Protein 4MHE (pdb70)

CATH classification: 2.40.50.40

Solvent-accessible surface area: 15085 Å² total; per-residue (Å²): 112,54,29,36,2,0,14,108,58,50,8,1,67,123,48,37,96,202,106,26,71,75,156,96,6,56,59,29,46,46,15,19,72,66,18,120,83,75,2,0,13,0,37,20,155,196,54,164,118,44,29,0,21,7,99,108,181,39,0,26,116,12,1,15,53,58,65,52,138,108,52,25,42,4,0,12,105,68,51,8,2,80,117,52,43,97,206,101,28,74,78,163,82,6,70,61,32,49,49,16,21,72,66,18,100,90,77,2,0,13,0,27,25,128,205,49,188,119,40,31,0,26,7,108,112,177,34,0,27,116,11,1,13,44,68,55,46,143,96,134,33,3,1,8,28,55,15,30,5,66,0,36,72,153,22,10,65,69,35,56,113,22,23,138,132,18,94,55,76,5,2,5,0,63,4,143,153,36,87,54,13,0,0,25,26,97,102,157,32,0,78,122,16,31,57,55,50,131,186,168,45,12,0,10,28,50,12,31,2,68,0,30,66,146,14,18,71,70,38,60,115,23,37,136,166,14,128,54,72,6,0,9,0,62,4,141,167,36,84,54,10,0,0,24,29,111,110,152,37,0,64,125,30,22,68,48,51,113,197

GO terms:
  GO:0031640 killing of cells of another organism (P, IDA)
  GO:0061844 antimicrobial humoral immune response mediated by antimicrobial peptide (P, IDA)
  GO:0008009 chemokine activity (F, TAS)
  GO:0006935 chemotaxis (P, TAS)
  GO:0006955 immune response (P, TAS)
  GO:0007154 cell communication (P, TAS)
  GO:0007165 signal transduction (P, TAS)
  GO:0007267 cell-cell signaling (P, TAS)
  GO:0005515 protein binding (F, IPI)

B-factor: mean 29.99, std 15.57, range [4.78, 93.49]

Radius of gyration: 19.9 Å; Cα contacts (8 Å, |Δi|>4): 494; chains: 4; bounding box: 41×50×42 Å

Foldseek 3Di:
DVDDPDCVVQHCPDADPDDDDLQFFQDKAFGDPPYPAGWIWTAGPVRDTGIHHCPDPVNVVSHVVNVVD/DPDDPDCVVQHPPDADPDDDDLQFFQDKAFGDPVDPAGWIWTAGPVGDTGIHDPPDPSNVVSHCVNVVD/DVFEDDDADPDLDDLVQFQAKAFGDPPHPAGWIWTAGPVGDTGTHHCVDPSNVVNVPVSVD/DDDDDDADPDLPDLVQFQDKAWDDPPHPATWMWTAGPVGDTGTHHCVDPSVVVSVVVSVD

Nearest PDB structures (foldseek):
  4mhe-assembly2_B  TM=1.007E+00  e=8.701E-13  Homo sapiens
  4zlt-assembly2_L  TM=9.507E-01  e=4.714E-08  Mus musculus
  2x6l-assembly1_A  TM=9.204E-01  e=7.464E-08  Homo sapiens
  2vxw-assembly1_D  TM=9.292E-01  e=8.474E-07  Homo sapiens
  8fj0-assembly1_F  TM=9.435E-01  e=5.328E-06  Homo sapiens

Sequence (259 aa):
SAQVGTNKELCCLVYTSWQIPQKFIVDYSETSPQCPKPGVILLTKRGRQICADPNKKWVQKYISDLKLNSAQVGTNKELCCLVYTSWQIPQKFIVDYSETSPQCPKPGVILLTKRGRQICADPNKKWVQKYISDLKLNKELCCLVYTSWQIPQKFIVDYSETSPQCPKPGVILLTKRGRQICADPNKKWVQKYISDLKLELCCLVYTSWQIPQKFIVDYSETSPQCPKPGVILLTKRGRQICADPNKKWVQKYISDLKL

Secondary structure (DSSP, 8-state):
--EESBHHHHS-SS--SSPPPGGGEEEEEEPPTT-SS--EEEEETTS-EEEE-TTSHHHHHHHHHHH--/--EESBHHHHS-SS--SSPPPGGGEEEEEEPPTT-SS--EEEEETTS-EEEE-TTSHHHHHHHHHHHH-/--S-BSS---S---GGGEEEEEE--TT-SS--EEEEETT--EEEE-TTSHHHHHHHHHTT-/---BSS---S---GGGEEEEEEPPTTSSS--EEEEETT--EEEE-TTSHHHHHHHHHH--

Structure (mmCIF, N/CA/C/O backbone):
data_4MHE
#
_entry.id   4MHE
#
_cell.length_a   52.075
_cell.length_b   55.168
_cell.length_c   60.377
_cell.angle_alpha   90.00
_cell.angle_beta   109.25
_cell.angle_gamma   90.00
#
_symmetry.space_group_name_H-M   'P 1 21 1'
#
loop_
_entity.id
_entity.type
_entity.pdbx_description
1 polymer 'C-C motif chemokine 18'
2 non-polymer 'ACETATE ION'
3 water water
#
loop_
_atom_site.group_PDB
_atom_site.id
_atom_site.type_symbol
_atom_site.label_atom_id
_atom_site.label_alt_id
_atom_site.label_comp_id
_atom_site.label_asym_id
_atom_site.label_entity_id
_atom_site.label_seq_id
_atom_site.pdbx_PDB_ins_code
_atom_site.Cartn_x
_atom_site.Cartn_y
_atom_site.Cartn_z
_atom_site.occupancy
_atom_site.B_iso_or_equiv
_atom_site.auth_seq_id
_atom_site.auth_comp_id
_atom_site.auth_asym_id
_atom_site.auth_atom_id
_atom_site.pdbx_PDB_model_num
ATOM 1 N N . SER A 1 1 ? 54.101 14.975 2.699 1.00 53.67 1 SER A N 1
ATOM 2 C CA . SER A 1 1 ? 53.228 15.385 3.784 1.00 35.84 1 SER A CA 1
ATOM 3 C C . SER A 1 1 ? 52.739 16.820 3.579 1.00 33.08 1 SER A C 1
ATOM 4 O O . SER A 1 1 ? 53.148 17.744 4.292 1.00 29.77 1 SER A O 1
ATOM 7 N N . ALA A 1 2 ? 51.859 17.004 2.600 1.00 21.78 2 ALA A N 1
ATOM 8 C CA . ALA A 1 2 ? 51.224 18.293 2.392 1.00 26.26 2 ALA A CA 1
ATOM 9 C C . ALA A 1 2 ? 50.471 18.688 3.659 1.00 26.45 2 ALA A C 1
ATOM 10 O O . ALA A 1 2 ? 50.290 19.871 3.957 1.00 28.48 2 ALA A O 1
ATOM 12 N N . GLN A 1 3 ? 50.050 17.678 4.411 1.00 19.81 3 GLN A N 1
ATOM 13 C CA . GLN A 1 3 ? 49.159 17.885 5.540 1.00 21.11 3 GLN A CA 1
ATOM 14 C C . GLN A 1 3 ? 49.844 17.874 6.897 1.00 22.25 3 GLN A C 1
ATOM 15 O O . GLN A 1 3 ? 50.722 17.042 7.172 1.00 19.82 3 GLN A O 1
ATOM 21 N N . VAL A 1 4 ? 49.383 18.780 7.754 1.00 19.26 4 VAL A N 1
ATOM 22 C CA . VAL A 1 4 ? 49.915 18.961 9.092 1.00 16.28 4 VAL A CA 1
ATOM 23 C C . VAL A 1 4 ? 48.801 18.880 10.132 1.00 21.58 4 VAL A C 1
ATOM 24 O O . VAL A 1 4 ? 47.909 19.738 10.142 1.00 15.77 4 VAL A O 1
ATOM 28 N N . GLY A 1 5 ? 48.857 17.870 11.007 1.00 14.61 5 GLY A N 1
ATOM 29 C CA . GLY A 1 5 ? 47.937 17.769 12.132 1.00 11.38 5 GLY A CA 1
ATOM 30 C C . GLY A 1 5 ? 46.666 16.976 11.876 1.00 14.01 5 GLY A C 1
ATOM 31 O O . GLY A 1 5 ? 45.818 16.850 12.760 1.00 14.77 5 GLY A O 1
ATOM 32 N N . THR A 1 6 ? 46.539 16.416 10.675 1.00 17.10 6 THR A N 1
ATOM 33 C CA . THR A 1 6 ? 45.335 15.677 10.294 1.00 12.04 6 THR A CA 1
ATOM 34 C C . THR A 1 6 ? 45.457 14.198 10.623 1.00 17.31 6 THR A C 1
ATOM 35 O O . THR A 1 6 ? 46.558 13.688 10.858 1.00 15.42 6 THR A O 1
ATOM 39 N N . ASN A 1 7 ? 44.328 13.500 10.606 1.00 13.67 7 ASN A N 1
ATOM 40 C CA . ASN A 1 7 ? 44.363 12.058 10.796 1.00 16.26 7 ASN A CA 1
ATOM 41 C C . ASN A 1 7 ? 45.181 11.373 9.706 1.00 21.93 7 ASN A C 1
ATOM 42 O O . ASN A 1 7 ? 45.942 10.431 9.977 1.00 24.88 7 ASN A O 1
ATOM 47 N N . LYS A 1 8 ? 45.034 11.844 8.474 1.00 23.82 8 LYS A N 1
ATOM 48 C CA . LYS A 1 8 ? 45.686 11.173 7.349 1.00 30.18 8 LYS A CA 1
ATOM 49 C C . LYS A 1 8 ? 47.208 11.232 7.466 1.00 30.06 8 LYS A C 1
ATOM 50 O O . LYS A 1 8 ? 47.910 10.391 6.914 1.00 34.05 8 LYS A O 1
ATOM 56 N N . GLU A 1 9 ? 47.713 12.214 8.206 1.00 23.63 9 GLU A N 1
ATOM 57 C CA . GLU A 1 9 ? 49.151 12.321 8.440 1.00 30.79 9 GLU A CA 1
ATOM 58 C C . GLU A 1 9 ? 49.621 11.651 9.750 1.00 29.03 9 GLU A C 1
ATOM 59 O O . GLU A 1 9 ? 50.772 11.246 9.864 1.00 24.45 9 GLU A O 1
ATOM 65 N N . LEU A 1 10 ? 48.737 11.530 10.734 1.00 22.07 10 LEU A N 1
ATOM 66 C CA . LEU A 1 10 ? 49.164 11.062 12.051 1.00 20.26 10 LEU A CA 1
ATOM 67 C C . LEU A 1 10 ? 48.630 9.674 12.411 1.00 25.07 10 LEU A C 1
ATOM 68 O O . LEU A 1 10 ? 48.955 9.130 13.472 1.00 22.40 10 LEU A O 1
ATOM 73 N N . CYS A 1 11 ? 47.820 9.104 11.523 1.00 22.24 11 CYS A N 1
ATOM 74 C CA . CYS A 1 11 ? 47.175 7.827 11.788 1.00 21.23 11 CYS A CA 1
ATOM 75 C C . CYS A 1 11 ? 47.439 6.851 10.661 1.00 27.73 11 CYS A C 1
ATOM 76 O O . CYS A 1 11 ? 47.722 7.247 9.528 1.00 30.41 11 CYS A O 1
ATOM 79 N N . CYS A 1 12 ? 47.352 5.568 10.983 1.00 29.04 12 CYS A N 1
ATOM 80 C CA . CYS A 1 12 ? 47.243 4.550 9.952 1.00 31.57 12 CYS A CA 1
ATOM 81 C C . CYS A 1 12 ? 45.757 4.309 9.695 1.00 39.43 12 CYS A C 1
ATOM 82 O O . CYS A 1 12 ? 45.039 3.747 10.540 1.00 37.83 12 CYS A O 1
ATOM 85 N N . LEU A 1 13 ? 45.288 4.773 8.545 1.00 39.59 13 LEU A N 1
ATOM 86 C CA . LEU A 1 13 ? 43.907 4.530 8.152 1.00 56.12 13 LEU A CA 1
ATOM 87 C C . LEU A 1 13 ? 43.809 3.210 7.370 1.00 55.03 13 LEU A C 1
ATOM 88 O O . LEU A 1 13 ? 42.793 2.511 7.439 1.00 50.76 13 LEU A O 1
ATOM 93 N N . VAL A 1 14 ? 44.881 2.874 6.648 1.00 52.45 14 VAL A N 1
ATOM 94 C CA . VAL A 1 14 ? 44.984 1.600 5.928 1.00 51.23 14 VAL A CA 1
ATOM 95 C C . VAL A 1 14 ? 46.378 0.970 6.041 1.00 47.67 14 VAL A C 1
ATOM 96 O O . VAL A 1 14 ? 47.355 1.505 5.508 1.00 55.00 14 VAL A O 1
ATOM 100 N N . TYR A 1 15 ? 46.467 -0.172 6.715 1.00 30.88 15 TYR A N 1
ATOM 101 C CA . TYR A 1 15 ? 47.736 -0.888 6.818 1.00 34.36 15 TYR A CA 1
ATOM 102 C C . TYR A 1 15 ? 48.272 -1.386 5.454 1.00 35.67 15 TYR A C 1
ATOM 103 O O . TYR A 1 15 ? 47.518 -1.517 4.494 1.00 36.11 15 TYR A O 1
ATOM 112 N N . THR A 1 16 ? 49.575 -1.667 5.374 1.00 33.73 16 THR A N 1
ATOM 113 C CA . THR A 1 16 ? 50.131 -2.397 4.236 1.00 23.37 16 THR A CA 1
ATOM 114 C C . THR A 1 16 ? 49.357 -3.710 4.088 1.00 28.14 16 THR A C 1
ATOM 115 O O . THR A 1 16 ? 48.997 -4.329 5.087 1.00 26.32 16 THR A O 1
ATOM 119 N N . SER A 1 17 ? 49.110 -4.148 2.859 1.00 25.47 17 SER A N 1
ATOM 120 C CA . SER A 1 17 ? 48.366 -5.388 2.651 1.00 29.43 17 SER A CA 1
ATOM 121 C C . SER A 1 17 ? 49.237 -6.629 2.795 1.00 29.34 17 SER A C 1
ATOM 122 O O . SER A 1 17 ? 48.729 -7.749 2.875 1.00 25.35 17 SER A O 1
ATOM 125 N N . TRP A 1 18 ? 50.550 -6.437 2.830 1.00 23.26 18 TRP A N 1
ATOM 126 C CA . TRP A 1 18 ? 51.460 -7.580 2.858 1.00 16.89 18 TRP A CA 1
ATOM 127 C C . TRP A 1 18 ? 52.597 -7.371 3.817 1.00 21.89 18 TRP A C 1
ATOM 128 O O . TRP A 1 18 ? 52.949 -6.237 4.145 1.00 32.68 18 TRP A O 1
ATOM 139 N N . GLN A 1 19 ? 53.196 -8.470 4.246 1.00 24.26 19 GLN A N 1
ATOM 140 C CA . GLN A 1 19 ? 54.420 -8.381 5.018 1.00 19.76 19 GLN A CA 1
ATOM 141 C C . GLN A 1 19 ? 55.537 -7.788 4.154 1.00 23.86 19 GLN A C 1
ATOM 142 O O . GLN A 1 19 ? 55.776 -8.224 3.024 1.00 22.86 19 GLN A O 1
ATOM 148 N N . ILE A 1 20 ? 56.212 -6.789 4.700 1.00 26.83 20 ILE A N 1
ATOM 149 C CA . ILE A 1 20 ? 57.356 -6.152 4.060 1.00 25.18 20 ILE A CA 1
ATOM 150 C C . ILE A 1 20 ? 58.649 -6.959 4.294 1.00 24.37 20 ILE A C 1
ATOM 151 O O . ILE A 1 20 ? 58.865 -7.511 5.382 1.00 26.11 20 ILE A O 1
ATOM 156 N N . PRO A 1 21 ? 59.517 -7.046 3.275 1.00 26.96 21 PRO A N 1
ATOM 157 C CA . PRO A 1 21 ? 60.804 -7.712 3.534 1.00 36.22 21 PRO A CA 1
ATOM 158 C C . PRO A 1 21 ? 61.594 -6.939 4.592 1.00 32.63 21 PRO A C 1
ATOM 159 O O . PRO A 1 21 ? 61.639 -5.700 4.544 1.00 24.56 21 PRO A O 1
ATOM 163 N N . GLN A 1 22 ? 62.215 -7.657 5.523 1.00 23.87 22 GLN A N 1
ATOM 164 C CA . GLN A 1 22 ? 62.770 -7.041 6.720 1.00 20.96 22 GLN A CA 1
ATOM 165 C C . GLN A 1 22 ? 63.893 -6.039 6.461 1.00 24.44 22 GLN A C 1
ATOM 166 O O . GLN A 1 22 ? 64.083 -5.115 7.255 1.00 17.33 22 GLN A O 1
ATOM 172 N N . LYS A 1 23 ? 64.634 -6.212 5.364 1.00 18.43 23 LYS A N 1
ATOM 173 C CA . LYS A 1 23 ? 65.786 -5.345 5.082 1.00 22.49 23 LYS A CA 1
ATOM 174 C C . LYS A 1 23 ? 65.386 -3.886 4.852 1.00 28.37 23 LYS A C 1
ATOM 175 O O . LYS A 1 23 ? 66.210 -2.975 4.971 1.00 31.57 23 LYS A O 1
ATOM 181 N N . PHE A 1 24 ? 64.114 -3.667 4.536 1.00 22.63 24 PHE A N 1
ATOM 182 C CA . PHE A 1 24 ? 63.636 -2.337 4.176 1.00 22.39 24 PHE A CA 1
ATOM 183 C C . PHE A 1 24 ? 63.382 -1.421 5.368 1.00 27.78 24 PHE A C 1
ATOM 184 O O . PHE A 1 24 ? 63.428 -0.199 5.223 1.00 30.59 24 PHE A O 1
ATOM 192 N N . ILE A 1 25 ? 63.110 -2.012 6.533 1.00 24.43 25 ILE A N 1
ATOM 193 C CA . ILE A 1 25 ? 62.703 -1.248 7.711 1.00 18.39 25 ILE A CA 1
ATOM 194 C C . ILE A 1 25 ? 63.839 -1.044 8.695 1.00 28.48 25 ILE A C 1
ATOM 195 O O . ILE A 1 25 ? 64.409 -2.024 9.201 1.00 19.95 25 ILE A O 1
ATOM 200 N N . VAL A 1 26 ? 64.138 0.226 8.991 1.00 22.00 26 VAL A N 1
ATOM 201 C CA . VAL A 1 26 ? 65.240 0.576 9.884 1.00 19.01 26 VAL A CA 1
ATOM 202 C C . VAL A 1 26 ? 64.777 1.311 11.138 1.00 26.55 26 VAL A C 1
ATOM 203 O O . VAL A 1 26 ? 65.576 1.590 12.030 1.00 31.43 26 VAL A O 1
ATOM 207 N N . ASP A 1 27 ? 63.488 1.628 11.207 1.00 23.09 27 ASP A N 1
ATOM 208 C CA . ASP A 1 27 ? 62.955 2.312 12.379 1.00 23.52 27 ASP A CA 1
ATOM 209 C C . ASP A 1 27 ? 61.433 2.356 12.328 1.00 19.43 27 ASP A C 1
ATOM 210 O O . ASP A 1 27 ? 60.819 1.931 11.345 1.00 21.57 27 ASP A O 1
ATOM 215 N N . TYR A 1 28 ? 60.822 2.894 13.375 1.00 22.47 28 TYR A N 1
ATOM 216 C CA . TYR A 1 28 ? 59.372 3.008 13.413 1.00 20.16 28 TYR A CA 1
ATOM 217 C C . TYR A 1 28 ? 58.989 4.141 14.341 1.00 17.57 28 TYR A C 1
ATOM 218 O O . TYR A 1 28 ? 59.819 4.636 15.105 1.00 13.47 28 TYR A O 1
ATOM 227 N N . SER A 1 29 ? 57.727 4.545 14.274 1.00 15.75 29 SER A N 1
ATOM 228 C CA . SER A 1 29 ? 57.204 5.550 15.188 1.00 27.18 29 SER A CA 1
ATOM 229 C C . SER A 1 29 ? 55.724 5.313 15.443 1.00 14.57 29 SER A C 1
ATOM 230 O O . SER A 1 29 ? 55.040 4.623 14.669 1.00 12.78 29 SER A O 1
ATOM 233 N N . GLU A 1 30 ? 55.239 5.876 16.539 1.00 14.04 30 GLU A N 1
ATOM 234 C CA . GLU A 1 30 ? 53.890 5.609 16.997 1.00 15.98 30 GLU A CA 1
ATOM 235 C C . GLU A 1 30 ? 52.931 6.509 16.249 1.00 17.61 30 GLU A C 1
ATOM 236 O O . GLU A 1 30 ? 53.342 7.541 15.711 1.00 18.54 30 GLU A O 1
ATOM 242 N N . THR A 1 31 ? 51.659 6.115 16.191 1.00 11.75 31 THR A N 1
ATOM 243 C CA . THR A 1 31 ? 50.643 7.006 15.629 1.00 13.89 31 THR A CA 1
ATOM 244 C C . THR A 1 31 ? 49.960 7.726 16.793 1.00 16.84 31 THR A C 1
ATOM 245 O O . THR A 1 31 ? 50.122 7.329 17.943 1.00 18.11 31 THR A O 1
ATOM 249 N N . SER A 1 32 ? 49.165 8.754 16.506 1.00 15.24 32 SER A N 1
ATOM 250 C CA . SER A 1 32 ? 48.468 9.465 17.579 1.00 12.33 32 SER A CA 1
ATOM 251 C C . SER A 1 32 ? 47.546 8.553 18.397 1.00 18.86 32 SER A C 1
ATOM 252 O O . SER A 1 32 ? 46.920 7.631 17.858 1.00 15.68 32 SER A O 1
ATOM 255 N N . PRO A 1 33 ? 47.456 8.819 19.708 1.00 13.11 33 PRO A N 1
ATOM 256 C CA . PRO A 1 33 ? 46.500 8.117 20.573 1.00 22.35 33 PRO A CA 1
ATOM 257 C C . PRO A 1 33 ? 45.058 8.465 20.214 1.00 21.52 33 PRO A C 1
ATOM 258 O O . PRO A 1 33 ? 44.137 7.757 20.624 1.00 23.32 33 PRO A O 1
ATOM 262 N N . GLN A 1 34 ? 44.856 9.522 19.437 1.00 15.63 34 GLN A N 1
ATOM 263 C CA . GLN A 1 34 ? 43.509 9.844 18.975 1.00 16.41 34 GLN A CA 1
ATOM 264 C C . GLN A 1 34 ? 43.063 9.007 17.773 1.00 24.13 34 GLN A C 1
ATOM 265 O O . GLN A 1 34 ? 41.926 9.120 17.327 1.00 26.35 34 GLN A O 1
ATOM 271 N N . CYS A 1 35 ? 43.948 8.184 17.224 1.00 18.51 35 CYS A N 1
ATOM 272 C CA . CYS A 1 35 ? 43.559 7.420 16.035 1.00 23.85 35 CYS A CA 1
ATOM 273 C C . CYS A 1 35 ? 42.547 6.334 16.389 1.00 25.33 35 CYS A C 1
ATOM 274 O O . CYS A 1 35 ? 42.693 5.636 17.393 1.00 25.72 35 CYS A O 1
ATOM 277 N N . PRO A 1 36 ? 41.501 6.201 15.567 1.00 28.96 36 PRO A N 1
ATOM 278 C CA . PRO A 1 36 ? 40.469 5.184 15.808 1.00 36.11 36 PRO A CA 1
ATOM 279 C C . PRO A 1 36 ? 41.008 3.746 15.848 1.00 35.25 36 PRO A C 1
ATOM 280 O O . PRO A 1 36 ? 40.465 2.943 16.612 1.00 42.93 36 PRO A O 1
ATOM 284 N N . LYS A 1 37 ? 42.025 3.422 15.047 1.00 24.63 37 LYS A N 1
ATOM 285 C CA . LYS A 1 37 ? 42.623 2.075 15.092 1.00 25.46 37 LYS A CA 1
ATOM 286 C C . LYS A 1 37 ? 44.127 2.101 15.337 1.00 25.95 37 LYS A C 1
ATOM 287 O O . LYS A 1 37 ? 44.802 3.082 15.017 1.00 26.71 37 LYS A O 1
ATOM 293 N N . PRO A 1 38 ? 44.657 1.000 15.884 1.00 27.65 38 PRO A N 1
ATOM 294 C CA . PRO A 1 38 ? 46.079 0.896 16.224 1.00 29.40 38 PRO A CA 1
ATOM 295 C C . PRO A 1 38 ? 46.896 1.034 14.958 1.00 26.82 38 PRO A C 1
ATOM 296 O O . PRO A 1 38 ? 46.412 0.689 13.879 1.00 28.06 38 PRO A O 1
ATOM 300 N N . GLY A 1 39 ? 48.119 1.535 15.086 1.00 23.54 39 GLY A N 1
ATOM 301 C CA . GLY A 1 39 ? 49.017 1.609 13.954 1.00 17.67 39 GLY A CA 1
ATOM 302 C C . GLY A 1 39 ? 50.400 2.021 14.398 1.00 12.88 39 GLY A C 1
ATOM 303 O O . GLY A 1 39 ? 50.568 2.762 15.365 1.00 21.82 39 GLY A O 1
ATOM 304 N N . VAL A 1 40 ? 51.403 1.524 13.697 1.00 16.19 40 VAL A N 1
ATOM 305 C CA . VAL A 1 40 ? 52.758 2.016 13.876 1.00 13.70 40 VAL A CA 1
ATOM 306 C C . VAL A 1 40 ? 53.186 2.412 12.488 1.00 16.93 40 VAL A C 1
ATOM 307 O O . VAL A 1 40 ? 52.701 1.834 11.508 1.00 15.16 40 VAL A O 1
ATOM 311 N N . ILE A 1 41 ? 54.046 3.420 12.394 1.00 17.10 41 ILE A N 1
ATOM 312 C CA . ILE A 1 41 ? 54.578 3.837 11.105 1.00 19.49 41 ILE A CA 1
ATOM 313 C C . ILE A 1 41 ? 55.996 3.291 10.955 1.00 25.86 41 ILE A C 1
ATOM 314 O O . ILE A 1 41 ? 56.907 3.691 11.687 1.00 24.95 41 ILE A O 1
ATOM 319 N N . LEU A 1 42 ? 56.177 2.361 10.022 1.00 18.66 42 LEU A N 1
ATOM 320 C CA . LEU A 1 42 ? 57.486 1.762 9.794 1.00 16.63 42 LEU A CA 1
ATOM 321 C C . LEU A 1 42 ? 58.268 2.689 8.871 1.00 19.62 42 LEU A C 1
ATOM 322 O O . LEU A 1 42 ? 57.696 3.282 7.951 1.00 19.40 42 LEU A O 1
ATOM 327 N N . LEU A 1 43 ? 59.568 2.821 9.112 1.00 15.67 43 LEU A N 1
ATOM 328 C CA . LEU A 1 43 ? 60.373 3.757 8.340 1.00 20.04 43 LEU A CA 1
ATOM 329 C C . LEU A 1 43 ? 61.434 3.026 7.531 1.00 22.98 43 LEU A C 1
ATOM 330 O O . LEU A 1 43 ? 62.148 2.166 8.050 1.00 20.77 43 LEU A O 1
ATOM 335 N N . THR A 1 44 ? 61.508 3.355 6.244 1.00 23.72 44 THR A N 1
ATOM 336 C CA . THR A 1 44 ? 62.517 2.778 5.364 1.00 28.01 44 THR A CA 1
ATOM 337 C C . THR A 1 44 ? 63.789 3.593 5.525 1.00 35.56 44 THR A C 1
ATOM 338 O O . THR A 1 44 ? 63.806 4.578 6.266 1.00 38.35 44 THR A O 1
ATOM 342 N N . LYS A 1 45 ? 64.850 3.195 4.832 1.00 54.67 45 LYS A N 1
ATOM 343 C CA . LYS A 1 45 ? 66.097 3.950 4.891 1.00 64.59 45 LYS A CA 1
ATOM 344 C C . LYS A 1 45 ? 65.921 5.308 4.205 1.00 65.40 45 LYS A C 1
ATOM 345 O O . LYS A 1 45 ? 66.496 6.313 4.635 1.00 59.51 45 LYS A O 1
ATOM 351 N N . ARG A 1 46 ? 65.114 5.332 3.150 1.00 64.53 46 ARG A N 1
ATOM 352 C CA . ARG A 1 46 ? 64.861 6.561 2.407 1.00 61.77 46 ARG A CA 1
ATOM 353 C C . ARG A 1 46 ? 63.993 7.537 3.198 1.00 58.22 46 ARG A C 1
ATOM 354 O O . ARG A 1 46 ? 63.554 8.557 2.667 1.00 59.20 46 ARG A O 1
ATOM 362 N N . GLY A 1 47 ? 63.747 7.222 4.466 1.00 44.16 47 GLY A N 1
ATOM 363 C CA . GLY A 1 47 ? 62.936 8.081 5.313 1.00 38.08 47 GLY A CA 1
ATOM 364 C C . GLY A 1 47 ? 61.446 7.999 5.006 1.00 27.25 47 GLY A C 1
ATOM 365 O O . GLY A 1 47 ? 60.646 8.803 5.492 1.00 32.41 47 GLY A O 1
ATOM 366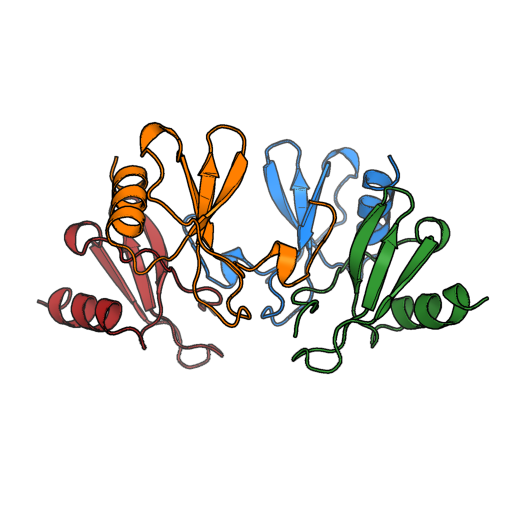 N N . ARG A 1 48 ? 61.058 7.007 4.214 1.00 17.53 48 ARG A N 1
ATOM 367 C CA . ARG A 1 48 ? 59.667 6.887 3.789 1.00 18.49 48 ARG A CA 1
ATOM 368 C C . ARG A 1 48 ? 58.863 5.981 4.713 1.00 13.57 48 ARG A C 1
ATOM 369 O O . ARG A 1 48 ? 59.419 5.120 5.382 1.00 17.55 48 ARG A O 1
ATOM 377 N N . GLN A 1 49 ? 57.548 6.173 4.718 1.00 19.22 49 GLN A N 1
ATOM 378 C CA . GLN A 1 49 ? 56.680 5.526 5.684 1.00 22.98 49 GLN A CA 1
ATOM 379 C C . GLN A 1 49 ? 55.848 4.426 5.064 1.00 24.61 49 GLN A C 1
ATOM 380 O O . GLN A 1 49 ? 55.435 4.523 3.910 1.00 29.22 49 GLN A O 1
ATOM 386 N N . ILE A 1 50 ? 55.602 3.388 5.858 1.00 16.99 50 ILE A N 1
ATOM 387 C CA . ILE A 1 50 ? 54.647 2.334 5.530 1.00 24.11 50 ILE A CA 1
ATOM 388 C C . ILE A 1 50 ? 53.855 2.054 6.799 1.00 21.68 50 ILE A C 1
ATOM 389 O O . ILE A 1 50 ? 54.440 1.731 7.837 1.00 23.88 50 ILE A O 1
ATOM 394 N N . CYS A 1 51 ? 52.534 2.158 6.719 1.00 12.04 51 CYS A N 1
ATOM 395 C CA . CYS A 1 51 ? 51.692 1.923 7.881 1.00 14.53 51 CYS A CA 1
ATOM 396 C C . CYS A 1 51 ? 51.499 0.429 8.103 1.00 19.14 51 CYS A C 1
ATOM 397 O O . CYS A 1 51 ? 51.309 -0.325 7.146 1.00 18.57 51 CYS A O 1
ATOM 400 N N . ALA A 1 52 ? 51.533 0.001 9.366 1.00 12.52 52 ALA A N 1
ATOM 401 C CA . ALA A 1 52 ? 51.396 -1.419 9.691 1.00 16.28 52 ALA A CA 1
ATOM 402 C C . ALA A 1 52 ? 50.608 -1.643 10.979 1.00 21.86 52 ALA A C 1
ATOM 403 O O . ALA A 1 52 ? 50.476 -0.747 11.829 1.00 16.83 52 ALA A O 1
ATOM 405 N N . ASP A 1 53 ? 50.089 -2.850 11.126 1.00 23.62 53 ASP A N 1
ATOM 406 C CA . ASP A 1 53 ? 49.278 -3.192 12.272 1.00 19.28 53 ASP A CA 1
ATOM 407 C C . ASP A 1 53 ? 50.167 -3.839 13.326 1.00 17.37 53 ASP A C 1
ATOM 408 O O . ASP A 1 53 ? 50.706 -4.925 13.093 1.00 14.32 53 ASP A O 1
ATOM 413 N N . PRO A 1 54 ? 50.293 -3.183 14.498 1.00 16.81 54 PRO A N 1
ATOM 414 C CA . PRO A 1 54 ? 51.144 -3.561 15.633 1.00 17.52 54 PRO A CA 1
ATOM 415 C C . PRO A 1 54 ? 50.791 -4.940 16.167 1.00 20.92 54 PRO A C 1
ATOM 416 O O . PRO A 1 54 ? 51.598 -5.575 16.853 1.00 20.38 54 PRO A O 1
ATOM 420 N N . ASN A 1 55 ? 49.575 -5.388 15.881 1.00 19.29 55 ASN A N 1
ATOM 421 C CA . ASN A 1 55 ? 49.135 -6.707 16.326 1.00 22.95 55 ASN A CA 1
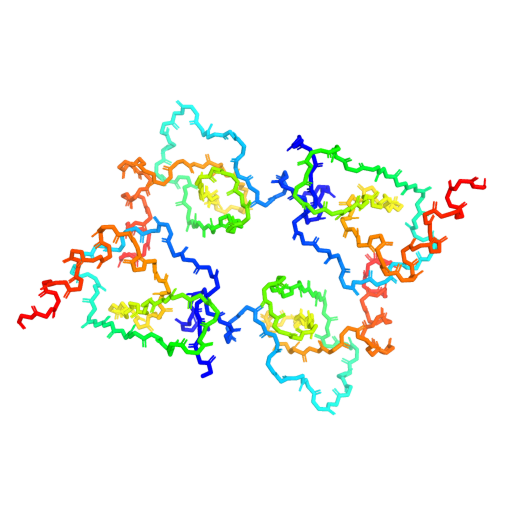ATOM 422 C C . ASN A 1 55 ? 49.722 -7.853 15.498 1.00 23.70 55 ASN A C 1
ATOM 423 O O . ASN A 1 55 ? 49.601 -9.014 15.875 1.00 24.28 55 ASN A O 1
ATOM 428 N N . LYS A 1 56 ? 50.351 -7.539 14.368 1.00 18.43 56 LYS A N 1
ATOM 429 C CA . LYS A 1 56 ? 50.968 -8.593 13.562 1.00 13.07 56 LYS A CA 1
ATOM 430 C C . LYS A 1 56 ? 52.291 -9.066 14.159 1.00 25.60 56 LYS A C 1
ATOM 431 O O . LYS A 1 56 ? 53.109 -8.252 14.618 1.00 16.87 56 LYS A O 1
ATOM 437 N N . LYS A 1 57 ? 52.497 -10.383 14.143 1.00 17.84 57 LYS A N 1
ATOM 438 C CA . LYS A 1 57 ? 53.707 -10.973 14.700 1.00 23.33 57 LYS A CA 1
ATOM 439 C C . LYS A 1 57 ? 54.958 -10.442 14.015 1.00 20.35 57 LYS A C 1
ATOM 440 O O . LYS A 1 57 ? 55.958 -10.152 14.683 1.00 16.25 57 LYS A O 1
ATOM 446 N N . TRP A 1 58 ? 54.913 -10.301 12.690 1.00 12.91 58 TRP A N 1
ATOM 447 C CA . TRP A 1 58 ? 56.114 -9.880 11.979 1.00 13.37 58 TRP A CA 1
ATOM 448 C C . TRP A 1 58 ? 56.478 -8.438 12.342 1.00 11.06 58 TRP A C 1
ATOM 449 O O . TRP A 1 58 ? 57.659 -8.073 12.410 1.00 19.35 58 TRP A O 1
ATOM 460 N N . VAL A 1 59 ? 55.459 -7.625 12.601 1.00 13.56 59 VAL A N 1
ATOM 461 C CA . VAL A 1 59 ? 55.693 -6.241 13.001 1.00 18.70 59 VAL A CA 1
ATOM 462 C C . VAL A 1 59 ? 56.433 -6.172 14.342 1.00 16.15 59 VAL A C 1
ATOM 463 O O . VAL A 1 59 ? 57.460 -5.489 14.475 1.00 13.59 59 VAL A O 1
ATOM 467 N N . GLN A 1 60 ? 55.937 -6.904 15.327 1.00 16.27 60 GLN A N 1
ATOM 468 C CA . GLN A 1 60 ? 56.602 -6.996 16.623 1.00 13.45 60 GLN A CA 1
ATOM 469 C C . GLN A 1 60 ? 58.013 -7.547 16.484 1.00 22.20 60 GLN A C 1
ATOM 470 O O . GLN A 1 60 ? 58.963 -7.061 17.113 1.00 16.58 60 GLN A O 1
ATOM 476 N N . LYS A 1 61 ? 58.144 -8.583 15.668 1.00 16.22 61 LYS A N 1
ATOM 477 C CA . LYS A 1 61 ? 59.447 -9.195 15.452 1.00 23.39 61 LYS A CA 1
ATOM 478 C C . LYS A 1 61 ? 60.418 -8.185 14.836 1.00 21.91 61 LYS A C 1
ATOM 479 O O . LYS A 1 61 ? 61.554 -8.050 15.293 1.00 18.43 61 LYS A O 1
ATOM 485 N N . TYR A 1 62 ? 59.973 -7.463 13.809 1.00 14.37 62 TYR A N 1
ATOM 486 C CA . TYR A 1 62 ? 60.861 -6.512 13.142 1.00 16.53 62 TYR A CA 1
ATOM 487 C C . TYR A 1 62 ? 61.326 -5.455 14.129 1.00 21.08 62 TYR A C 1
ATOM 488 O O . TYR A 1 62 ? 62.518 -5.131 14.210 1.00 21.78 62 TYR A O 1
ATOM 497 N N . ILE A 1 63 ? 60.382 -4.911 14.885 1.00 20.65 63 ILE A N 1
ATOM 498 C CA . ILE A 1 63 ? 60.746 -3.873 15.837 1.00 26.73 63 ILE A CA 1
ATOM 499 C C . ILE A 1 63 ? 61.712 -4.424 16.883 1.00 22.25 63 ILE A C 1
ATOM 500 O O . ILE A 1 63 ? 62.717 -3.788 17.196 1.00 15.67 63 ILE A O 1
ATOM 505 N N . SER A 1 64 ? 61.436 -5.618 17.399 1.00 18.28 64 SER A N 1
ATOM 506 C CA . SER A 1 64 ? 62.295 -6.182 18.425 1.00 17.09 64 SER A CA 1
ATOM 507 C C . SER A 1 64 ? 63.715 -6.356 17.901 1.00 25.22 64 SER A C 1
ATOM 508 O O . SER A 1 64 ? 64.676 -6.041 18.597 1.00 17.06 64 SER A O 1
ATOM 511 N N . ASP A 1 65 ? 63.858 -6.855 16.677 1.00 21.45 65 ASP A N 1
ATOM 512 C CA . ASP A 1 65 ? 65.190 -7.069 16.116 1.00 22.34 65 ASP A CA 1
ATOM 513 C C . ASP A 1 65 ? 65.993 -5.774 15.959 1.00 25.68 65 ASP A C 1
ATOM 514 O O . ASP A 1 65 ? 67.210 -5.781 16.106 1.00 33.61 65 ASP A O 1
ATOM 519 N N . LEU A 1 66 ? 65.317 -4.671 15.652 1.00 21.31 66 LEU A N 1
ATOM 520 C CA . LEU A 1 66 ? 65.988 -3.378 15.532 1.00 27.88 66 LEU A CA 1
ATOM 521 C C . LEU A 1 66 ? 66.467 -2.864 16.893 1.00 35.58 66 LEU A C 1
ATOM 522 O O . LEU A 1 66 ? 67.598 -2.395 17.031 1.00 40.50 66 LEU A O 1
ATOM 527 N N . LYS A 1 67 ? 65.599 -2.944 17.895 1.00 31.56 67 LYS A N 1
ATOM 528 C CA . LYS A 1 67 ? 65.905 -2.391 19.217 1.00 35.01 67 LYS A CA 1
ATOM 529 C C . LYS A 1 67 ? 66.976 -3.190 19.944 1.00 42.98 67 LYS A C 1
ATOM 530 O O . LYS A 1 67 ? 67.834 -2.625 20.624 1.00 46.79 67 LYS A O 1
ATOM 536 N N . LEU A 1 68 ? 66.922 -4.509 19.802 1.00 49.91 68 LEU A N 1
ATOM 537 C CA . LEU A 1 68 ? 67.915 -5.370 20.432 1.00 61.49 68 LEU A CA 1
ATOM 538 C C . LEU A 1 68 ? 69.198 -5.406 19.588 1.00 65.98 68 LEU A C 1
ATOM 539 O O . LEU A 1 68 ? 69.687 -6.473 19.215 1.00 66.02 68 LEU A O 1
ATOM 544 N N . ASN A 1 69 ? 69.715 -4.212 19.293 1.00 76.92 69 ASN A N 1
ATOM 545 C CA . ASN A 1 69 ? 71.010 -4.002 18.633 1.00 80.24 69 ASN A CA 1
ATOM 546 C C . ASN A 1 69 ? 71.018 -2.750 17.756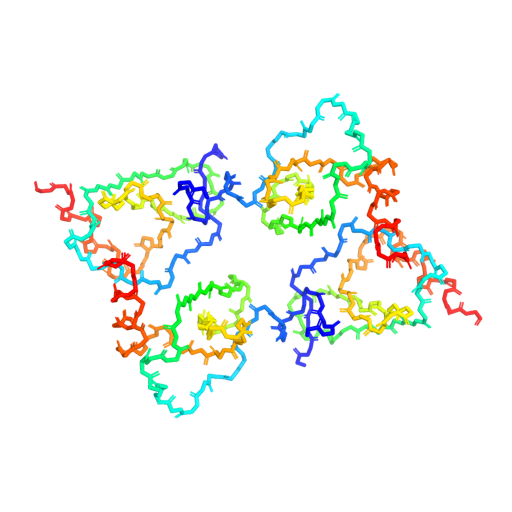 1.00 79.14 69 ASN A C 1
ATOM 547 O O . ASN A 1 69 ? 70.910 -1.627 18.254 1.00 78.64 69 ASN A O 1
ATOM 552 N N . SER B 1 1 ? 65.482 11.247 23.845 1.00 29.71 1 SER B N 1
ATOM 553 C CA . SER B 1 1 ? 65.809 11.309 25.267 1.00 37.38 1 SER B CA 1
ATOM 554 C C . SER B 1 1 ? 65.552 9.959 25.928 1.00 27.93 1 SER B C 1
ATOM 555 O O . SER B 1 1 ? 65.171 8.998 25.263 1.00 31.81 1 SER B O 1
ATOM 558 N N . ALA B 1 2 ? 65.761 9.888 27.234 1.00 29.41 2 ALA B N 1
ATOM 559 C CA . ALA B 1 2 ? 65.624 8.620 27.933 1.00 25.03 2 ALA B CA 1
ATOM 560 C C . ALA B 1 2 ? 64.156 8.199 27.957 1.00 21.64 2 ALA B C 1
ATOM 561 O O . ALA B 1 2 ? 63.836 7.024 27.766 1.00 20.42 2 ALA B O 1
ATOM 563 N N . GLN B 1 3 ? 63.260 9.161 28.171 1.00 18.09 3 GLN B N 1
ATOM 564 C CA . GLN B 1 3 ? 61.831 8.852 28.276 1.00 22.42 3 GLN B CA 1
ATOM 565 C C . GLN B 1 3 ? 61.083 8.824 26.939 1.00 23.84 3 GLN B C 1
ATOM 566 O O . GLN B 1 3 ? 61.303 9.672 26.058 1.00 21.35 3 GLN B O 1
ATOM 572 N N . VAL B 1 4 ? 60.198 7.836 26.797 1.00 18.74 4 VAL B N 1
ATOM 573 C CA . VAL B 1 4 ? 59.348 7.723 25.615 1.00 17.08 4 VAL B CA 1
ATOM 574 C C . VAL B 1 4 ? 57.871 7.738 26.020 1.00 19.59 4 VAL B C 1
ATOM 575 O O . VAL B 1 4 ? 57.421 6.880 26.798 1.00 14.80 4 VAL B O 1
ATOM 579 N N . GLY B 1 5 ? 57.139 8.745 25.540 1.00 18.23 5 GLY B N 1
ATOM 580 C CA . GLY B 1 5 ? 55.689 8.813 25.706 1.00 10.09 5 GLY B CA 1
ATOM 581 C C . GLY B 1 5 ? 55.176 9.539 26.947 1.00 18.61 5 GLY B C 1
ATOM 582 O O . GLY B 1 5 ? 53.962 9.614 27.159 1.00 19.89 5 GLY B O 1
ATOM 583 N N . THR B 1 6 ? 56.088 10.073 27.762 1.00 14.84 6 THR B N 1
ATOM 584 C CA . THR B 1 6 ? 55.729 10.782 28.996 1.00 15.67 6 THR B CA 1
ATOM 585 C C . THR B 1 6 ? 55.507 12.261 28.724 1.00 16.33 6 THR B C 1
ATOM 586 O O . THR B 1 6 ? 55.911 12.780 27.671 1.00 14.50 6 THR B O 1
ATOM 590 N N . ASN B 1 7 ? 54.905 12.951 29.686 1.00 14.99 7 ASN B N 1
ATOM 591 C CA . ASN B 1 7 ? 54.726 14.401 29.562 1.00 18.43 7 ASN B CA 1
ATOM 592 C C . ASN B 1 7 ? 56.069 15.123 29.452 1.00 25.67 7 ASN B C 1
ATOM 593 O O . ASN B 1 7 ? 56.189 16.160 28.774 1.00 17.21 7 ASN B O 1
ATOM 598 N N . LYS B 1 8 ? 57.086 14.562 30.098 1.00 27.94 8 LYS B N 1
ATOM 599 C CA . LYS B 1 8 ? 58.422 15.154 30.059 1.00 29.86 8 LYS B CA 1
ATOM 600 C C . LYS B 1 8 ? 59.018 15.109 28.664 1.00 31.55 8 LYS B C 1
ATOM 601 O O . LYS B 1 8 ? 59.708 16.041 28.257 1.00 40.87 8 LYS B O 1
ATOM 607 N N . GLU B 1 9 ? 58.760 14.033 27.925 1.00 26.96 9 GLU B N 1
ATOM 608 C CA . GLU B 1 9 ? 59.258 13.968 26.561 1.00 24.14 9 GLU B CA 1
ATOM 609 C C . GLU B 1 9 ? 58.473 14.903 25.656 1.00 22.58 9 GLU B C 1
ATOM 610 O O . GLU B 1 9 ? 59.047 15.557 24.794 1.00 17.20 9 GLU B O 1
ATOM 616 N N . LEU B 1 10 ? 57.158 14.960 25.856 1.00 19.49 10 LEU B N 1
ATOM 617 C CA . LEU B 1 10 ? 56.266 15.484 24.825 1.00 21.09 10 LEU B CA 1
ATOM 618 C C . LEU B 1 10 ? 55.677 16.863 25.109 1.00 17.81 10 LEU B C 1
ATOM 619 O O . LEU B 1 10 ? 54.973 17.416 24.265 1.00 17.55 10 LEU B O 1
ATOM 624 N N . CYS B 1 11 ? 55.949 17.398 26.295 1.00 14.44 11 CYS B N 1
ATOM 625 C CA . CYS B 1 11 ? 55.381 18.677 26.722 1.00 21.15 11 CYS B CA 1
ATOM 626 C C . CYS B 1 11 ? 56.458 19.669 27.115 1.00 25.04 11 CYS B C 1
ATOM 627 O O . CYS B 1 11 ? 57.597 19.295 27.391 1.00 20.27 11 CYS B O 1
ATOM 630 N N . CYS B 1 12 ? 56.086 20.940 27.136 1.00 22.87 12 CYS B N 1
ATOM 631 C CA . CYS B 1 12 ? 56.926 21.952 27.752 1.00 27.06 12 CYS B CA 1
ATOM 632 C C . CYS B 1 12 ? 56.389 22.236 29.144 1.00 33.39 12 CYS B C 1
ATOM 633 O O . CYS B 1 12 ? 55.294 22.791 29.307 1.00 32.84 12 CYS B O 1
ATOM 636 N N . LEU B 1 13 ? 57.152 21.835 30.151 1.00 30.56 13 LEU B N 1
ATOM 637 C CA . LEU B 1 13 ? 56.785 22.126 31.526 1.00 43.84 13 LEU B CA 1
ATOM 638 C C . LEU B 1 13 ? 57.342 23.507 31.874 1.00 51.78 13 LEU B C 1
ATOM 639 O O . LEU B 1 13 ? 56.749 24.242 32.667 1.00 55.92 13 LEU B O 1
ATOM 644 N N . VAL B 1 14 ? 58.462 23.862 31.236 1.00 51.39 14 VAL B N 1
ATOM 645 C CA . VAL B 1 14 ? 59.176 25.108 31.524 1.00 54.46 14 VAL B CA 1
ATOM 646 C C . VAL B 1 14 ? 59.746 25.812 30.278 1.00 51.74 14 VAL B C 1
ATOM 647 O O . VAL B 1 14 ? 60.636 25.282 29.611 1.00 55.78 14 VAL B O 1
ATOM 651 N N . TYR B 1 15 ? 59.260 27.018 29.993 1.00 37.37 15 TYR B N 1
ATOM 652 C CA . TYR B 1 15 ? 59.739 27.798 28.851 1.00 32.83 15 TYR B CA 1
ATOM 653 C C . TYR B 1 15 ? 61.174 28.325 29.038 1.00 37.91 15 TYR B C 1
ATOM 654 O O . TYR B 1 15 ? 61.705 28.335 30.147 1.00 32.36 15 TYR B O 1
ATOM 663 N N . THR B 1 16 ? 61.792 28.783 27.951 1.00 42.03 16 THR B N 1
ATOM 664 C CA . THR B 1 16 ? 63.089 29.452 28.037 1.00 33.50 16 THR B CA 1
ATOM 665 C C . THR B 1 16 ? 62.906 30.769 28.801 1.00 26.88 16 THR B C 1
ATOM 666 O O . THR B 1 16 ? 61.851 31.397 28.710 1.00 26.36 16 THR B O 1
ATOM 670 N N . SER B 1 17 ? 63.916 31.191 29.554 1.00 25.20 17 SER B N 1
ATOM 671 C CA . SER B 1 17 ? 63.801 32.442 30.315 1.00 27.38 17 SER B CA 1
ATOM 672 C C . SER B 1 17 ? 64.180 33.675 29.503 1.00 30.18 17 SER B C 1
ATOM 673 O O . SER B 1 17 ? 64.003 34.806 29.964 1.00 32.40 17 SER B O 1
ATOM 676 N N . TRP B 1 18 ? 64.704 33.469 28.297 1.00 16.75 18 TRP B N 1
ATOM 677 C CA . TRP B 1 18 ? 65.173 34.594 27.497 1.00 18.54 18 TRP B CA 1
ATOM 678 C C . TRP B 1 18 ? 64.974 34.335 26.023 1.00 19.29 18 TRP B C 1
ATOM 679 O O . TRP B 1 18 ? 64.972 33.187 25.591 1.00 16.65 18 TRP B O 1
ATOM 690 N N . GLN B 1 19 ? 64.868 35.397 25.236 1.00 18.27 19 GLN B N 1
ATOM 691 C CA . GLN B 1 19 ? 64.800 35.210 23.796 1.00 23.86 19 GLN B CA 1
ATOM 692 C C . GLN B 1 19 ? 66.097 34.550 23.324 1.00 28.22 19 GLN B C 1
ATOM 693 O O . GLN B 1 19 ? 67.185 34.859 23.819 1.00 23.68 19 GLN B O 1
ATOM 699 N N . ILE B 1 20 ? 65.970 33.602 22.402 1.00 21.26 20 ILE B N 1
ATOM 700 C CA . ILE B 1 20 ? 67.127 32.951 21.810 1.00 16.45 20 ILE B CA 1
ATOM 701 C C . ILE B 1 20 ? 67.506 33.735 20.569 1.00 16.30 20 ILE B C 1
ATOM 702 O O . ILE B 1 20 ? 66.627 34.152 19.808 1.00 21.15 20 ILE B O 1
ATOM 707 N N . PRO B 1 21 ? 68.813 33.942 20.348 1.00 18.79 21 PRO B N 1
ATOM 708 C CA . PRO B 1 21 ? 69.256 34.528 19.076 1.00 18.69 21 PRO B CA 1
ATOM 709 C C . PRO B 1 21 ? 68.695 33.718 17.906 1.00 23.03 21 PRO B C 1
ATOM 710 O O . PRO B 1 21 ? 68.791 32.486 17.899 1.00 22.82 21 PRO B O 1
ATOM 714 N N . GLN B 1 22 ? 68.128 34.407 16.924 1.00 25.55 22 GLN B N 1
ATOM 715 C CA . GLN B 1 22 ? 67.389 33.768 15.840 1.00 24.78 22 GLN B CA 1
ATOM 716 C C . GLN B 1 22 ? 68.245 32.786 15.021 1.00 22.01 22 GLN B C 1
ATOM 717 O O . GLN B 1 22 ? 67.759 31.751 14.555 1.00 17.61 22 GLN B O 1
ATOM 723 N N . LYS B 1 23 ? 69.524 33.096 14.863 1.00 13.24 23 LYS B N 1
ATOM 724 C CA . LYS B 1 23 ? 70.412 32.248 14.075 1.00 21.75 23 LYS B CA 1
ATOM 725 C C . LYS B 1 23 ? 70.404 30.791 14.536 1.00 18.80 23 LYS B C 1
ATOM 726 O O . LYS B 1 23 ? 70.648 29.882 13.742 1.00 26.76 23 LYS B O 1
ATOM 732 N N . PHE B 1 24 ? 70.113 30.567 15.811 1.00 14.91 24 PHE B N 1
ATOM 733 C CA . PHE B 1 24 ? 70.190 29.219 16.391 1.00 21.62 24 PHE B CA 1
ATOM 734 C C . PHE B 1 24 ? 69.042 28.290 15.999 1.00 24.19 24 PHE B C 1
ATOM 735 O O . PHE B 1 24 ? 69.204 27.072 16.001 1.00 24.95 24 PHE B O 1
ATOM 743 N N . ILE B 1 25 ? 67.882 28.867 15.690 1.00 19.28 25 ILE B N 1
ATOM 744 C CA . ILE B 1 25 ? 66.661 28.088 15.472 1.00 17.77 25 ILE B CA 1
ATOM 745 C C . ILE B 1 25 ? 66.394 27.816 13.992 1.00 24.94 25 ILE B C 1
ATOM 746 O O . ILE B 1 25 ? 66.285 28.753 13.183 1.00 21.00 25 ILE B O 1
ATOM 751 N N . VAL B 1 26 ? 66.271 26.540 13.631 1.00 21.24 26 VAL B N 1
ATOM 752 C CA . VAL B 1 26 ? 66.061 26.204 12.222 1.00 24.92 26 VAL B CA 1
ATOM 753 C C . VAL B 1 26 ? 64.736 25.492 11.964 1.00 19.93 26 VAL B C 1
ATOM 754 O O . VAL B 1 26 ? 64.346 25.295 10.818 1.00 27.90 26 VAL B O 1
ATOM 758 N N . ASP B 1 27 ? 64.027 25.128 13.023 1.00 23.12 27 ASP B N 1
ATOM 759 C CA . ASP B 1 27 ? 62.780 24.392 12.836 1.00 21.47 27 ASP B CA 1
ATOM 760 C C . ASP B 1 27 ? 61.994 24.437 14.138 1.00 21.47 27 ASP B C 1
ATOM 761 O O . ASP B 1 27 ? 62.494 24.981 15.134 1.00 14.03 27 ASP B O 1
ATOM 766 N N . TYR B 1 28 ? 60.776 23.882 14.131 1.00 9.77 28 TYR B N 1
ATOM 767 C CA . TYR B 1 28 ? 59.983 23.738 15.353 1.00 17.99 28 TYR B CA 1
ATOM 768 C C . TYR B 1 28 ? 59.058 22.518 15.258 1.00 21.76 28 TYR B C 1
ATOM 769 O O . TYR B 1 28 ? 58.822 21.994 14.168 1.00 22.32 28 TYR B O 1
ATOM 778 N N . SER B 1 29 ? 58.548 22.079 16.409 1.00 18.74 29 SER B N 1
ATOM 779 C CA . SER B 1 29 ? 57.624 20.942 16.506 1.00 19.04 29 SER B CA 1
ATOM 780 C C . SER B 1 29 ? 56.567 21.310 17.510 1.00 16.11 29 SER B C 1
ATOM 781 O O . SER B 1 29 ? 56.852 22.066 18.432 1.00 15.07 29 SER B O 1
ATOM 784 N N . GLU B 1 30 ? 55.362 20.767 17.355 1.00 16.10 30 GLU B N 1
ATOM 785 C CA . GLU B 1 30 ? 54.287 21.007 18.318 1.00 18.73 30 GLU B CA 1
ATOM 786 C C . GLU B 1 30 ? 54.419 20.100 19.535 1.00 18.53 30 GLU B C 1
ATOM 787 O O . GLU B 1 30 ? 55.004 19.028 19.453 1.00 19.21 30 GLU B O 1
ATOM 793 N N . THR B 1 31 ? 53.861 20.521 20.665 1.00 12.53 31 THR B N 1
ATOM 794 C CA . THR B 1 31 ? 53.771 19.624 21.810 1.00 18.14 31 THR B CA 1
ATOM 795 C C . THR B 1 31 ? 52.451 18.872 21.716 1.00 13.45 31 THR B C 1
ATOM 796 O O . THR B 1 31 ? 51.612 19.208 20.882 1.00 16.33 31 THR B O 1
ATOM 800 N N . SER B 1 32 ? 52.262 17.852 22.550 1.00 16.34 32 SER B N 1
ATOM 801 C CA . SER B 1 32 ? 51.016 17.080 22.518 1.00 19.82 32 SER B CA 1
ATOM 802 C C . SER B 1 32 ? 49.814 17.929 22.942 1.00 16.53 32 SER B C 1
ATOM 803 O O . SER B 1 32 ? 49.940 18.807 23.805 1.00 16.54 32 SER B O 1
ATOM 806 N N . PRO B 1 33 ? 48.633 17.653 22.359 1.00 19.31 33 PRO B N 1
ATOM 807 C CA . PRO B 1 33 ? 47.410 18.361 22.763 1.00 16.88 33 PRO B CA 1
ATOM 808 C C . PRO B 1 33 ? 46.969 17.942 24.166 1.00 25.95 33 PRO B C 1
ATOM 809 O O . PRO B 1 33 ? 46.007 18.511 24.692 1.00 27.82 33 PRO B O 1
ATOM 813 N N . GLN B 1 34 ? 47.633 16.940 24.747 1.00 14.81 34 GLN B N 1
ATOM 814 C CA . GLN B 1 34 ? 47.281 16.481 26.091 1.00 16.31 34 GLN B CA 1
ATOM 815 C C . GLN B 1 34 ? 47.987 17.323 27.137 1.00 22.58 34 GLN B C 1
ATOM 816 O O . GLN B 1 34 ? 47.667 17.256 28.328 1.00 24.00 34 GLN B O 1
ATOM 822 N N . CYS B 1 35 ? 48.975 18.099 26.698 1.00 17.95 35 CYS B N 1
ATOM 823 C CA . CYS B 1 35 ? 49.752 18.913 27.630 1.00 21.59 35 CYS B CA 1
ATOM 824 C C . CYS B 1 35 ? 48.886 20.016 28.247 1.00 26.29 35 CYS B C 1
ATOM 825 O O . CYS B 1 35 ? 48.120 20.687 27.549 1.00 25.65 35 CYS B O 1
ATOM 828 N N . PRO B 1 36 ? 49.000 20.186 29.570 1.00 27.33 36 PRO B N 1
ATOM 829 C CA . PRO B 1 36 ? 48.346 21.228 30.371 1.00 25.65 36 PRO B CA 1
ATOM 830 C C . PRO B 1 36 ? 48.671 22.655 29.894 1.00 32.52 36 PRO B C 1
ATOM 831 O O . PRO B 1 36 ? 47.761 23.483 29.875 1.00 31.78 36 PRO B O 1
ATOM 835 N N . LYS B 1 37 ? 49.930 22.932 29.531 1.00 27.42 37 LYS B N 1
ATOM 836 C CA . LYS B 1 37 ? 50.344 24.263 29.056 1.00 27.49 37 LYS B CA 1
ATOM 837 C C . LYS B 1 37 ? 50.634 24.305 27.549 1.00 24.46 37 LYS B C 1
ATOM 838 O O . LYS B 1 37 ? 51.153 23.343 26.980 1.00 25.16 37 LYS B O 1
ATOM 844 N N . PRO B 1 38 ? 50.356 25.445 26.908 1.00 21.42 38 PRO B N 1
ATOM 845 C CA . PRO B 1 38 ? 50.764 25.553 25.504 1.00 28.36 38 PRO B CA 1
ATOM 846 C C . PRO B 1 38 ? 52.290 25.492 25.430 1.00 27.02 38 PRO B C 1
ATOM 847 O O . PRO B 1 38 ? 52.980 25.742 26.427 1.00 22.86 38 PRO B O 1
ATOM 851 N N . GLY B 1 39 ? 52.817 25.161 24.263 1.00 19.94 39 GLY B N 1
ATOM 852 C CA . GLY B 1 39 ? 54.248 25.200 24.074 1.00 23.15 39 GLY B CA 1
ATOM 853 C C . GLY B 1 39 ? 54.623 24.699 22.705 1.00 21.20 39 GLY B C 1
ATOM 854 O O . GLY B 1 39 ? 53.871 23.952 22.066 1.00 25.33 39 GLY B O 1
ATOM 855 N N . VAL B 1 40 ? 55.793 25.119 22.247 1.00 13.45 40 VAL B N 1
ATOM 856 C CA . VAL B 1 40 ? 56.343 24.595 21.005 1.00 9.92 40 VAL B CA 1
ATOM 857 C C . VAL B 1 40 ? 57.785 24.248 21.308 1.00 16.96 40 VAL B C 1
ATOM 858 O O . VAL B 1 40 ? 58.391 24.843 22.198 1.00 14.44 40 VAL B O 1
ATOM 862 N N . ILE B 1 41 ? 58.320 23.265 20.595 1.00 20.65 41 ILE B N 1
ATOM 863 C CA . ILE B 1 41 ? 59.729 22.921 20.712 1.00 17.76 41 ILE B CA 1
ATOM 864 C C . ILE B 1 41 ? 60.429 23.630 19.573 1.00 23.53 41 ILE B C 1
ATOM 865 O O . ILE B 1 41 ? 60.091 23.405 18.403 1.00 27.05 41 ILE B O 1
ATOM 870 N N . LEU B 1 42 ? 61.388 24.491 19.896 1.00 14.53 42 LEU B N 1
ATOM 871 C CA . LEU B 1 42 ? 62.232 25.079 18.872 1.00 16.51 42 LEU B CA 1
ATOM 872 C C . LEU B 1 42 ? 63.430 24.154 18.701 1.00 16.51 42 LEU B C 1
ATOM 873 O O . LEU B 1 42 ? 63.942 23.599 19.677 1.00 15.36 42 LEU B O 1
ATOM 878 N N . LEU B 1 43 ? 63.862 23.976 17.456 1.00 6.38 43 LEU B N 1
ATOM 879 C CA . LEU B 1 43 ? 64.935 23.042 17.142 1.00 14.42 43 LEU B CA 1
ATOM 880 C C . LEU B 1 43 ? 66.162 23.763 16.583 1.00 17.79 43 LEU B C 1
ATOM 881 O O . LEU B 1 43 ? 66.051 24.662 15.734 1.00 21.09 43 LEU B O 1
ATOM 886 N N . THR B 1 44 ? 67.329 23.371 17.078 1.00 18.26 44 THR B N 1
ATOM 887 C CA . THR B 1 44 ? 68.585 23.909 16.582 1.00 24.88 44 THR B CA 1
ATOM 888 C C . THR B 1 44 ? 69.050 23.109 15.381 1.00 34.79 44 THR B C 1
ATOM 889 O O . THR B 1 44 ? 68.482 22.058 15.052 1.00 26.11 44 THR B O 1
ATOM 893 N N . LYS B 1 45 ? 70.100 23.613 14.742 1.00 48.15 45 LYS B N 1
ATOM 894 C CA . LYS B 1 45 ? 70.627 23.041 13.509 1.00 56.39 45 LYS B CA 1
ATOM 895 C C . LYS B 1 45 ? 70.823 21.531 13.610 1.00 51.10 45 LYS B C 1
ATOM 896 O O . LYS B 1 45 ? 70.574 20.795 12.653 1.00 52.70 45 LYS B O 1
ATOM 902 N N . ARG B 1 46 ? 71.262 21.076 14.779 1.00 42.73 46 ARG B N 1
ATOM 903 C CA . ARG B 1 46 ? 71.613 19.673 14.974 1.00 48.80 46 ARG B CA 1
ATOM 904 C C . ARG B 1 46 ? 70.563 18.899 15.762 1.00 42.98 46 ARG B C 1
ATOM 905 O O . ARG B 1 46 ? 70.850 17.837 16.315 1.00 41.63 46 ARG B O 1
ATOM 913 N N . GLY B 1 47 ? 69.351 19.440 15.821 1.00 34.13 47 GLY B N 1
ATOM 914 C CA . GLY B 1 47 ? 68.222 18.701 16.365 1.00 30.41 47 GLY B CA 1
ATOM 915 C C . GLY B 1 47 ? 67.988 18.797 17.863 1.00 28.59 47 GLY B C 1
ATOM 916 O O . GLY B 1 47 ? 67.152 18.073 18.412 1.00 28.74 47 GLY B O 1
ATOM 917 N N . ARG B 1 48 ? 68.703 19.687 18.541 1.00 22.94 48 ARG B N 1
ATOM 918 C CA . ARG B 1 48 ? 68.495 19.835 19.976 1.00 22.44 48 ARG B CA 1
ATOM 919 C C . ARG B 1 48 ? 67.322 20.776 20.272 1.00 27.59 48 ARG B C 1
ATOM 920 O O . ARG B 1 48 ? 67.028 21.680 19.483 1.00 24.73 48 ARG B O 1
ATOM 928 N N . GLN B 1 49 ? 66.649 20.550 21.402 1.00 16.40 49 GLN B N 1
ATOM 929 C CA . GLN B 1 49 ? 65.350 21.177 21.656 1.00 22.74 49 GLN B CA 1
ATOM 930 C C . GLN B 1 49 ? 65.357 22.310 22.675 1.00 18.54 49 GLN B C 1
ATOM 931 O O . GLN B 1 49 ? 66.044 22.249 23.680 1.00 22.08 49 GLN B O 1
ATOM 937 N N . ILE B 1 50 ? 64.574 23.343 22.394 1.00 18.43 50 ILE B N 1
ATOM 938 C CA . ILE B 1 50 ? 64.362 24.442 23.330 1.00 23.17 50 ILE B CA 1
ATOM 939 C C . ILE B 1 50 ? 62.864 24.686 23.466 1.00 19.28 50 ILE B C 1
ATOM 940 O O . ILE B 1 50 ? 62.182 24.990 22.481 1.00 20.23 50 ILE B O 1
ATOM 945 N N . CYS B 1 51 ? 62.339 24.562 24.677 1.00 12.43 51 CYS B N 1
ATOM 946 C CA . CYS B 1 51 ? 60.901 24.744 24.875 1.00 17.03 51 CYS B CA 1
ATOM 947 C C . CYS B 1 51 ? 60.544 26.233 24.935 1.00 23.82 51 CYS B C 1
ATOM 948 O O . CYS B 1 51 ? 61.249 27.037 25.569 1.00 15.82 51 CYS B O 1
ATOM 951 N N . ALA B 1 52 ? 59.455 26.615 24.274 1.00 18.03 52 ALA B N 1
ATOM 952 C CA . ALA B 1 52 ? 59.116 28.032 24.219 1.00 17.62 52 ALA B CA 1
ATOM 953 C C . ALA B 1 52 ? 57.615 28.303 24.268 1.00 21.05 52 ALA B C 1
ATOM 954 O O . ALA B 1 52 ? 56.803 27.433 23.932 1.00 17.37 52 ALA B O 1
ATOM 956 N N . ASP B 1 53 ? 57.268 29.523 24.678 1.00 15.84 53 ASP B N 1
ATOM 957 C CA . ASP B 1 53 ? 55.888 29.971 24.747 1.00 15.20 53 ASP B CA 1
ATOM 958 C C . ASP B 1 53 ? 55.437 30.527 23.391 1.00 21.73 53 ASP B C 1
ATOM 959 O O . ASP B 1 53 ? 55.934 31.570 22.950 1.00 19.29 53 ASP B O 1
ATOM 964 N N . PRO B 1 54 ? 54.484 29.842 22.730 1.00 16.69 54 PRO B N 1
ATOM 965 C CA . PRO B 1 54 ? 53.971 30.295 21.427 1.00 23.23 54 PRO B CA 1
ATOM 966 C C . PRO B 1 54 ? 53.250 31.657 21.464 1.00 25.03 54 PRO B C 1
ATOM 967 O O . PRO B 1 54 ? 53.040 32.287 20.410 1.00 16.41 54 PRO B O 1
ATOM 971 N N . ASN B 1 55 ? 52.883 32.115 22.653 1.00 24.09 55 ASN B N 1
ATOM 972 C CA . ASN B 1 55 ? 52.270 33.434 22.780 1.00 30.91 55 ASN B CA 1
ATOM 973 C C . ASN B 1 55 ? 53.267 34.587 22.698 1.00 28.79 55 ASN B C 1
ATOM 974 O O . ASN B 1 55 ? 52.865 35.743 22.683 1.00 32.43 55 ASN B O 1
ATOM 979 N N . LYS B 1 56 ? 54.564 34.285 22.654 1.00 19.89 56 LYS B N 1
ATOM 980 C CA . LYS B 1 56 ? 55.575 35.342 22.542 1.00 19.70 56 LYS B CA 1
ATOM 981 C C . LYS B 1 56 ? 55.735 35.844 21.095 1.00 27.04 56 LYS B C 1
ATOM 982 O O . LYS B 1 56 ? 55.755 35.043 20.152 1.00 23.74 56 LYS B O 1
ATOM 988 N N . LYS B 1 57 ? 55.850 37.161 20.911 1.00 15.28 57 LYS B N 1
ATOM 989 C CA . LYS B 1 57 ? 55.996 37.716 19.568 1.00 20.89 57 LYS B CA 1
ATOM 990 C C . LYS B 1 57 ? 57.207 37.106 18.875 1.00 20.23 57 LYS B C 1
ATOM 991 O O . LYS B 1 57 ? 57.133 36.702 17.702 1.00 21.04 57 LYS B O 1
ATOM 997 N N . TRP B 1 58 ? 58.325 37.038 19.597 1.00 17.45 58 TRP B N 1
ATOM 998 C CA . TRP B 1 58 ? 59.566 36.566 18.977 1.00 22.90 58 TRP B CA 1
ATOM 999 C C . TRP B 1 58 ? 59.463 35.108 18.514 1.00 13.26 58 TRP B C 1
ATOM 1000 O O . TRP B 1 58 ? 60.007 34.731 17.468 1.00 18.94 58 TRP B O 1
ATOM 1011 N N . VAL B 1 59 ? 58.730 34.297 19.261 1.00 12.11 59 VAL B N 1
ATOM 1012 C CA . VAL B 1 59 ? 58.517 32.916 18.840 1.00 11.88 59 VAL B CA 1
ATOM 1013 C C . VAL B 1 59 ? 57.727 32.888 17.539 1.00 21.82 59 VAL B C 1
ATOM 1014 O O . VAL B 1 59 ? 58.141 32.258 16.559 1.00 14.70 59 VAL B O 1
ATOM 1018 N N . GLN B 1 60 ? 56.587 33.578 17.531 1.00 15.66 60 GLN B N 1
ATOM 1019 C CA . GLN B 1 60 ? 55.758 33.673 16.330 1.00 21.35 60 GLN B CA 1
ATOM 1020 C C . GLN B 1 60 ? 56.575 34.211 15.165 1.00 19.08 60 GLN B C 1
ATOM 1021 O O . GLN B 1 60 ? 56.524 33.686 14.046 1.00 19.98 60 GLN B O 1
ATOM 1027 N N . LYS B 1 61 ? 57.344 35.256 15.432 1.00 14.73 61 LYS B N 1
ATOM 1028 C CA . LYS B 1 61 ? 58.164 35.861 14.392 1.00 21.00 61 LYS B CA 1
ATOM 1029 C C . LYS B 1 61 ? 59.211 34.902 13.817 1.00 18.12 61 LYS B C 1
ATOM 1030 O O . LYS B 1 61 ? 59.414 34.851 12.592 1.00 15.75 61 LYS B O 1
ATOM 1036 N N . TYR B 1 62 ? 59.875 34.148 14.691 1.00 16.03 62 TYR B N 1
ATOM 1037 C CA . TYR B 1 62 ? 60.949 33.254 14.251 1.00 17.96 62 TYR B CA 1
ATOM 1038 C C . TYR B 1 62 ? 60.338 32.203 13.369 1.00 21.28 62 TYR B C 1
ATOM 1039 O O . TYR B 1 62 ? 60.865 31.888 12.296 1.00 16.34 62 TYR B O 1
ATOM 1048 N N . ILE B 1 63 ? 59.205 31.669 13.814 1.00 19.47 63 ILE B N 1
ATOM 1049 C CA . ILE B 1 63 ? 58.539 30.635 13.039 1.00 18.29 63 ILE B CA 1
ATOM 1050 C C . ILE B 1 63 ? 58.142 31.162 11.665 1.00 20.20 63 ILE B C 1
ATOM 1051 O O . ILE B 1 63 ? 58.438 30.536 10.643 1.00 20.10 63 ILE B O 1
ATOM 1056 N N . SER B 1 64 ? 57.485 32.315 11.633 1.00 25.19 64 SER B N 1
ATOM 1057 C CA . SER B 1 64 ? 57.043 32.876 10.367 1.00 23.74 64 SER B CA 1
ATOM 1058 C C . SER B 1 64 ? 58.212 33.095 9.411 1.00 25.04 64 SER B C 1
ATOM 1059 O O . SER B 1 64 ? 58.099 32.837 8.207 1.00 23.92 64 SER B O 1
ATOM 1062 N N . ASP B 1 65 ? 59.341 33.552 9.940 1.00 22.05 65 ASP B N 1
ATOM 1063 C CA . ASP B 1 65 ? 60.503 33.814 9.092 1.00 23.75 65 ASP B CA 1
ATOM 1064 C C . ASP B 1 65 ? 61.092 32.539 8.497 1.00 25.83 65 ASP B C 1
ATOM 1065 O O . ASP B 1 65 ? 61.532 32.533 7.351 1.00 29.72 65 ASP B O 1
ATOM 1070 N N . LEU B 1 66 ? 61.107 31.462 9.273 1.00 20.38 66 LEU B N 1
ATOM 1071 C CA . LEU B 1 66 ? 61.546 30.162 8.758 1.00 22.00 66 LEU B CA 1
ATOM 1072 C C . LEU B 1 66 ? 60.635 29.648 7.630 1.00 31.63 66 LEU B C 1
ATOM 1073 O O . LEU B 1 66 ? 61.123 29.157 6.605 1.00 29.18 66 LEU B O 1
ATOM 1078 N N . LYS B 1 67 ? 59.319 29.770 7.818 1.00 24.76 67 LYS B N 1
ATOM 1079 C CA . LYS B 1 67 ? 58.350 29.222 6.867 1.00 24.00 67 LYS B CA 1
ATOM 1080 C C . LYS B 1 67 ? 58.221 30.079 5.616 1.00 35.46 67 LYS B C 1
ATOM 1081 O O . LYS B 1 67 ? 58.122 29.558 4.508 1.00 44.01 67 LYS B O 1
ATOM 1087 N N . LEU B 1 68 ? 58.211 31.394 5.797 1.00 39.08 68 LEU B N 1
ATOM 1088 C CA . LEU B 1 68 ? 58.001 32.312 4.682 1.00 41.25 68 LEU B CA 1
ATOM 1089 C C . LEU B 1 68 ? 59.167 32.282 3.698 1.00 48.88 68 LEU B C 1
ATOM 1090 O O . LEU B 1 68 ? 58.955 32.194 2.490 1.00 52.39 68 LEU B O 1
ATOM 1095 N N . ASN B 1 69 ? 60.394 32.345 4.212 1.00 51.81 69 ASN B N 1
ATOM 1096 C CA . ASN B 1 69 ? 61.578 32.223 3.361 1.00 54.60 69 ASN B CA 1
ATOM 1097 C C . ASN B 1 69 ? 62.496 31.088 3.802 1.00 58.24 69 ASN B C 1
ATOM 1098 O O . ASN B 1 69 ? 62.668 30.107 3.081 1.00 61.92 69 ASN B O 1
ATOM 1103 N N . LYS C 1 8 ? 50.815 14.654 38.878 1.00 50.37 8 LYS C N 1
ATOM 1104 C CA . LYS C 1 8 ? 50.847 15.217 37.533 1.00 51.83 8 LYS C CA 1
ATOM 1105 C C . LYS C 1 8 ? 52.280 15.464 37.073 1.00 50.32 8 LYS C C 1
ATOM 1106 O O . LYS C 1 8 ? 52.513 15.910 35.950 1.00 51.34 8 LYS C O 1
ATOM 1112 N N . GLU C 1 9 ? 53.236 15.172 37.949 1.00 50.82 9 GLU C N 1
ATOM 1113 C CA . GLU C 1 9 ? 54.653 15.363 37.633 1.00 44.70 9 GLU C CA 1
ATOM 1114 C C . GLU C 1 9 ? 55.098 14.494 36.469 1.00 32.76 9 GLU C C 1
ATOM 1115 O O . GLU C 1 9 ? 55.653 14.985 35.493 1.00 36.74 9 GLU C O 1
ATOM 1121 N N . LEU C 1 10 ? 54.877 13.190 36.596 1.00 29.22 10 LEU C N 1
ATOM 1122 C CA . LEU C 1 10 ? 55.305 12.228 35.589 1.00 19.18 10 LEU C CA 1
ATOM 1123 C C . LEU C 1 10 ? 54.097 11.411 35.129 1.00 23.17 10 LEU C C 1
ATOM 1124 O O . LEU C 1 10 ? 53.528 10.640 35.902 1.00 21.72 10 LEU C O 1
ATOM 1129 N N . CYS C 1 11 ? 53.712 11.590 33.868 1.00 16.96 11 CYS C N 1
ATOM 1130 C CA . CYS C 1 11 ? 52.484 11.013 33.335 1.00 21.77 11 CYS C CA 1
ATOM 1131 C C . CYS C 1 11 ? 52.753 10.399 31.975 1.00 21.61 11 CYS C C 1
ATOM 1132 O O . CYS C 1 11 ? 53.653 10.839 31.255 1.00 17.03 11 CYS C O 1
ATOM 1135 N N . CYS C 1 12 ? 51.963 9.396 31.610 1.00 10.66 12 CYS C N 1
ATOM 1136 C CA . CYS C 1 12 ? 52.082 8.814 30.286 1.00 13.91 12 CYS C CA 1
ATOM 1137 C C . CYS C 1 12 ? 51.069 9.485 29.367 1.00 20.49 12 CYS C C 1
ATOM 1138 O O . CYS C 1 12 ? 49.901 9.634 29.731 1.00 22.04 12 CYS C O 1
ATOM 1141 N N . LEU C 1 13 ? 51.517 9.894 28.183 1.00 12.71 13 LEU C N 1
ATOM 1142 C CA . LEU C 1 13 ? 50.618 10.482 27.199 1.00 19.48 13 LEU C CA 1
ATOM 1143 C C . LEU C 1 13 ? 50.403 9.538 26.015 1.00 17.44 13 LEU C C 1
ATOM 1144 O O . LEU C 1 13 ? 49.308 9.453 25.458 1.00 19.28 13 LEU C O 1
ATOM 1149 N N . VAL C 1 14 ? 51.457 8.832 25.630 1.00 13.89 14 VAL C N 1
ATOM 1150 C CA . VAL C 1 14 ? 51.388 7.907 24.505 1.00 20.50 14 VAL C CA 1
ATOM 1151 C C . VAL C 1 14 ? 51.958 6.560 24.954 1.00 25.08 14 VAL C C 1
ATOM 1152 O O . VAL C 1 14 ? 53.059 6.494 25.505 1.00 21.90 14 VAL C O 1
ATOM 1156 N N . TYR C 1 15 ? 51.190 5.497 24.742 1.00 13.09 15 TYR C N 1
ATOM 1157 C CA . TYR C 1 15 ? 51.604 4.154 25.131 1.00 18.75 15 TYR C CA 1
ATOM 1158 C C . TYR C 1 15 ? 52.407 3.513 24.007 1.00 21.73 15 TYR C C 1
ATOM 1159 O O . TYR C 1 15 ? 52.162 3.783 22.832 1.00 22.52 15 TYR C O 1
ATOM 1168 N N . THR C 1 16 ? 53.364 2.658 24.350 1.00 16.15 16 THR C N 1
ATOM 1169 C CA . THR C 1 16 ? 54.117 1.985 23.306 1.00 16.64 16 THR C CA 1
ATOM 1170 C C . THR C 1 16 ? 53.265 0.882 22.677 1.00 21.30 16 THR C C 1
ATOM 1171 O O . THR C 1 16 ? 52.550 0.147 23.384 1.00 17.66 16 THR C O 1
ATOM 1175 N N . SER C 1 17 ? 53.337 0.785 21.348 1.00 13.29 17 SER C N 1
ATOM 1176 C CA . SER C 1 17 ? 52.740 -0.321 20.599 1.00 19.33 17 SER C CA 1
ATOM 1177 C C . SER C 1 17 ? 53.700 -1.507 20.532 1.00 15.94 17 SER C C 1
ATOM 1178 O O . SER C 1 17 ? 53.303 -2.617 20.170 1.00 17.41 17 SER C O 1
ATOM 1181 N N . TRP C 1 18 ? 54.966 -1.272 20.868 1.00 12.93 18 TRP C N 1
ATOM 1182 C CA . TRP C 1 18 ? 55.970 -2.339 20.862 1.00 16.17 18 TRP C CA 1
ATOM 1183 C C . TRP C 1 18 ? 55.833 -3.215 22.102 1.00 20.45 18 TRP C C 1
ATOM 1184 O O . TRP C 1 18 ? 56.046 -2.737 23.227 1.00 16.83 18 TRP C O 1
ATOM 1195 N N . GLN C 1 19 ? 55.504 -4.492 21.923 1.00 17.51 19 GLN C N 1
ATOM 1196 C CA . GLN C 1 19 ? 55.403 -5.387 23.069 1.00 15.89 19 GLN C CA 1
ATOM 1197 C C . GLN C 1 19 ? 56.804 -5.859 23.438 1.00 20.25 19 GLN C C 1
ATOM 1198 O O . GLN C 1 19 ? 57.281 -6.888 22.955 1.00 12.76 19 GLN C O 1
ATOM 1204 N N . ILE C 1 20 ? 57.462 -5.075 24.288 1.00 12.86 20 ILE C N 1
ATOM 1205 C CA . ILE C 1 20 ? 58.874 -5.279 24.582 1.00 20.75 20 ILE C CA 1
ATOM 1206 C C . ILE C 1 20 ? 59.123 -6.680 25.121 1.00 23.22 20 ILE C C 1
ATOM 1207 O O . ILE C 1 20 ? 58.472 -7.097 26.083 1.00 22.65 20 ILE C O 1
ATOM 1212 N N . PRO C 1 21 ? 60.070 -7.413 24.504 1.00 22.20 21 PRO C N 1
ATOM 1213 C CA . PRO C 1 21 ? 60.381 -8.765 24.982 1.00 20.19 21 PRO C CA 1
ATOM 1214 C C . PRO C 1 21 ? 60.842 -8.718 26.433 1.00 20.99 21 PRO C C 1
ATOM 1215 O O . PRO C 1 21 ? 61.648 -7.848 26.812 1.00 21.99 21 PRO C O 1
ATOM 1219 N N . GLN C 1 22 ? 60.323 -9.651 27.228 1.00 19.61 22 GLN C N 1
ATOM 1220 C CA . GLN C 1 22 ? 60.490 -9.659 28.679 1.00 35.80 22 GLN C CA 1
ATOM 1221 C C . GLN C 1 22 ? 61.934 -9.468 29.108 1.00 28.62 22 GLN C C 1
ATOM 1222 O O . GLN C 1 22 ? 62.219 -8.746 30.064 1.00 23.55 22 GLN C O 1
ATOM 1228 N N . LYS C 1 23 ? 62.847 -10.110 28.393 1.00 25.16 23 LYS C N 1
ATOM 1229 C CA . LYS C 1 23 ? 64.245 -10.120 28.810 1.00 36.54 23 LYS C CA 1
ATOM 1230 C C . LYS C 1 23 ? 64.915 -8.762 28.616 1.00 36.50 23 LYS C C 1
ATOM 1231 O O . LYS C 1 23 ? 66.016 -8.526 29.124 1.00 38.61 23 LYS C O 1
ATOM 1237 N N . PHE C 1 24 ? 64.251 -7.873 27.884 1.00 25.57 24 PHE C N 1
ATOM 1238 C CA . PHE C 1 24 ? 64.776 -6.528 27.667 1.00 24.11 24 PHE C CA 1
ATOM 1239 C C . PHE C 1 24 ? 64.311 -5.532 28.756 1.00 15.23 24 PHE C C 1
ATOM 1240 O O . PHE C 1 24 ? 64.777 -4.387 28.824 1.00 23.54 24 PHE C O 1
ATOM 1248 N N . ILE C 1 25 ? 63.406 -5.977 29.619 1.00 15.44 25 ILE C N 1
ATOM 1249 C CA . ILE C 1 25 ? 62.875 -5.109 30.666 1.00 21.51 25 ILE C CA 1
ATOM 1250 C C . ILE C 1 25 ? 63.499 -5.470 31.998 1.00 23.36 25 ILE C C 1
ATOM 1251 O O . ILE C 1 25 ? 63.562 -6.650 32.361 1.00 20.40 25 ILE C O 1
ATOM 1256 N N . VAL C 1 26 ? 63.967 -4.468 32.735 1.00 18.37 26 VAL C N 1
ATOM 1257 C CA . VAL C 1 26 ? 64.625 -4.766 34.007 1.00 16.40 26 VAL C CA 1
ATOM 1258 C C . VAL C 1 26 ? 63.767 -4.344 35.183 1.00 18.69 26 VAL C C 1
ATOM 1259 O O . VAL C 1 26 ? 63.763 -5.003 36.227 1.00 16.40 26 VAL C O 1
ATOM 1263 N N . ASP C 1 27 ? 63.032 -3.249 35.024 1.00 12.90 27 ASP C N 1
ATOM 1264 C CA . ASP C 1 27 ? 62.135 -2.807 36.093 1.00 15.13 27 ASP C CA 1
ATOM 1265 C C . ASP C 1 27 ? 61.060 -1.882 35.540 1.00 17.13 27 ASP C C 1
ATOM 1266 O O . ASP C 1 27 ? 60.972 -1.684 34.328 1.00 17.33 27 ASP C O 1
ATOM 1271 N N . TYR C 1 28 ? 60.233 -1.332 36.423 1.00 16.85 28 TYR C N 1
ATOM 1272 C CA . TYR C 1 28 ? 59.195 -0.390 36.000 1.00 17.21 28 TYR C CA 1
ATOM 1273 C C . TYR C 1 28 ? 58.845 0.532 37.159 1.00 14.51 28 TYR C C 1
ATOM 1274 O O . TYR C 1 28 ? 59.136 0.228 38.305 1.00 13.18 28 TYR C O 1
ATOM 1283 N N . SER C 1 29 ? 58.231 1.671 36.861 1.00 20.72 29 SER C N 1
ATOM 1284 C CA . SER C 1 29 ? 57.701 2.506 37.926 1.00 27.05 29 SER C CA 1
ATOM 1285 C C . SER C 1 29 ? 56.277 2.897 37.599 1.00 20.87 29 SER C C 1
ATOM 1286 O O . SER C 1 29 ? 55.829 2.768 36.455 1.00 14.94 29 SER C O 1
ATOM 1289 N N . GLU C 1 30 ? 55.567 3.347 38.624 1.00 17.51 30 GLU C N 1
ATOM 1290 C CA . GLU C 1 30 ? 54.214 3.853 38.485 1.00 17.67 30 GLU C CA 1
ATOM 1291 C C . GLU C 1 30 ? 54.323 5.280 37.998 1.00 22.05 30 GLU C C 1
ATOM 1292 O O . GLU C 1 30 ? 55.413 5.836 37.974 1.00 20.07 30 GLU C O 1
ATOM 1298 N N . THR C 1 31 ? 53.200 5.860 37.583 1.00 18.10 31 THR C N 1
ATOM 1299 C CA . THR C 1 31 ? 53.149 7.280 37.253 1.00 16.19 31 THR C CA 1
ATOM 1300 C C . THR C 1 31 ? 52.441 8.024 38.395 1.00 20.20 31 THR C C 1
ATOM 1301 O O . THR C 1 31 ? 51.884 7.392 39.289 1.00 18.16 31 THR C O 1
ATOM 1305 N N . SER C 1 32 ? 52.439 9.353 38.369 1.00 16.24 32 SER C N 1
ATOM 1306 C CA . SER C 1 32 ? 51.785 10.122 39.439 1.00 18.86 32 SER C CA 1
ATOM 1307 C C . SER C 1 32 ? 50.303 9.784 39.607 1.00 14.62 32 SER C C 1
ATOM 1308 O O . SER C 1 32 ? 49.596 9.515 38.628 1.00 17.46 32 SER C O 1
ATOM 1311 N N . PRO C 1 33 ? 49.826 9.820 40.859 1.00 17.50 33 PRO C N 1
ATOM 1312 C CA . PRO C 1 33 ? 48.444 9.480 41.238 1.00 26.75 33 PRO C CA 1
ATOM 1313 C C . PRO C 1 33 ? 47.432 10.382 40.554 1.00 22.42 33 PRO C C 1
ATOM 1314 O O . PRO C 1 33 ? 46.268 10.016 40.439 1.00 23.24 33 PRO C O 1
ATOM 1318 N N . GLN C 1 34 ? 47.869 11.544 40.091 1.00 25.39 34 GLN C N 1
ATOM 1319 C CA . GLN C 1 34 ? 46.931 12.523 39.553 1.00 36.02 34 GLN C CA 1
ATOM 1320 C C . GLN C 1 34 ? 46.953 12.636 38.036 1.00 29.54 34 GLN C C 1
ATOM 1321 O O . GLN C 1 34 ? 46.265 13.477 37.459 1.00 37.72 34 GLN C O 1
ATOM 1327 N N . CYS C 1 35 ? 47.739 11.791 37.382 1.00 28.81 35 CYS C N 1
ATOM 1328 C CA . CYS C 1 35 ? 47.769 11.802 35.923 1.00 23.93 35 CYS C CA 1
ATOM 1329 C C . CYS C 1 35 ? 46.392 11.492 35.350 1.00 30.81 35 CYS C C 1
ATOM 1330 O O . CYS C 1 35 ? 45.658 10.650 35.871 1.00 31.41 35 CYS C O 1
ATOM 1333 N N . PRO C 1 36 ? 46.038 12.173 34.256 1.00 26.39 36 PRO C N 1
ATOM 1334 C CA . PRO C 1 36 ? 44.755 11.917 33.604 1.00 32.25 36 PRO C CA 1
ATOM 1335 C C . PRO C 1 36 ? 44.604 10.450 33.174 1.00 35.73 36 PRO C C 1
ATOM 1336 O O . PRO C 1 36 ? 43.477 9.944 33.177 1.00 30.50 36 PRO C O 1
ATOM 1340 N N . LYS C 1 37 ? 45.704 9.785 32.815 1.00 23.36 37 LYS C N 1
ATOM 1341 C CA . LYS C 1 37 ? 45.633 8.419 32.285 1.00 27.47 37 LYS C CA 1
ATOM 1342 C C . LYS C 1 37 ? 46.426 7.406 33.106 1.00 19.00 37 LYS C C 1
ATOM 1343 O O . LYS C 1 37 ? 47.473 7.728 33.670 1.00 21.03 37 LYS C O 1
ATOM 1349 N N . PRO C 1 38 ? 45.934 6.168 33.166 1.00 19.27 38 PRO C N 1
ATOM 1350 C CA . PRO C 1 38 ? 46.764 5.141 33.788 1.00 19.69 38 PRO C CA 1
ATOM 1351 C C . PRO C 1 38 ? 48.040 4.974 32.972 1.00 21.53 38 PRO C C 1
ATOM 1352 O O . PRO C 1 38 ? 48.074 5.322 31.786 1.00 16.64 38 PRO C O 1
ATOM 1356 N N . GLY C 1 39 ? 49.085 4.455 33.603 1.00 17.48 39 GLY C N 1
ATOM 1357 C CA . GLY C 1 39 ? 50.346 4.272 32.915 1.00 19.55 39 GLY C CA 1
ATOM 1358 C C . GLY C 1 39 ? 51.396 3.716 33.850 1.00 19.64 39 GLY C C 1
ATOM 1359 O O . GLY C 1 39 ? 51.367 3.966 35.066 1.00 16.37 39 GLY C O 1
ATOM 1360 N N . VAL C 1 40 ? 52.294 2.922 33.278 1.00 15.84 40 VAL C N 1
ATOM 1361 C CA . VAL C 1 40 ? 53.488 2.480 33.973 1.00 16.25 40 VAL C CA 1
ATOM 1362 C C . VAL C 1 40 ? 54.651 2.797 33.064 1.00 18.87 40 VAL C C 1
ATOM 1363 O O . VAL C 1 40 ? 54.486 2.899 31.846 1.00 15.53 40 VAL C O 1
ATOM 1367 N N . ILE C 1 41 ? 55.827 2.962 33.649 1.00 13.52 41 ILE C N 1
ATOM 1368 C CA . ILE C 1 41 ? 57.007 3.239 32.848 1.00 12.82 41 ILE C CA 1
ATOM 1369 C C . ILE C 1 41 ? 57.942 2.050 32.932 1.00 17.11 41 ILE C C 1
ATOM 1370 O O . ILE C 1 41 ? 58.365 1.663 34.028 1.00 14.19 41 ILE C O 1
ATOM 1375 N N . LEU C 1 42 ? 58.225 1.437 31.782 1.00 18.17 42 LEU C N 1
ATOM 1376 C CA . LEU C 1 42 ? 59.094 0.264 31.751 1.00 14.98 42 LEU C CA 1
ATOM 1377 C C . LEU C 1 42 ? 60.537 0.686 31.492 1.00 14.22 42 LEU C C 1
ATOM 1378 O O . LEU C 1 42 ? 60.813 1.500 30.595 1.00 16.64 42 LEU C O 1
ATOM 1383 N N . LEU C 1 43 ? 61.458 0.126 32.268 1.00 8.91 43 LEU C N 1
ATOM 1384 C CA . LEU C 1 43 ? 62.879 0.461 32.113 1.00 15.54 43 LEU C CA 1
ATOM 1385 C C . LEU C 1 43 ? 63.575 -0.655 31.331 1.00 20.06 43 LEU C C 1
ATOM 1386 O O . LEU C 1 43 ? 63.553 -1.820 31.747 1.00 17.47 43 LEU C O 1
ATOM 1391 N N . THR C 1 44 ? 64.179 -0.299 30.198 1.00 12.51 44 THR C N 1
ATOM 1392 C CA .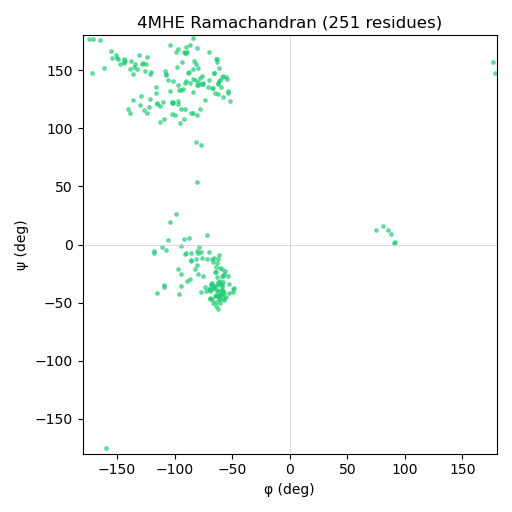 THR C 1 44 ? 64.874 -1.276 29.368 1.00 14.80 44 THR C CA 1
ATOM 1393 C C . THR C 1 44 ? 66.347 -1.411 29.754 1.00 21.42 44 THR C C 1
ATOM 1394 O O . THR C 1 44 ? 66.895 -0.558 30.471 1.00 17.66 44 THR C O 1
ATOM 1398 N N . LYS C 1 45 ? 66.970 -2.488 29.275 1.00 21.50 45 LYS C N 1
ATOM 1399 C CA . LYS C 1 45 ? 68.376 -2.745 29.542 1.00 31.49 45 LYS C CA 1
ATOM 1400 C C . LYS C 1 45 ? 69.280 -1.618 29.066 1.00 24.74 45 LYS C C 1
ATOM 1401 O O . LYS C 1 45 ? 70.346 -1.422 29.630 1.00 25.73 45 LYS C O 1
ATOM 1407 N N . ARG C 1 46 ? 68.848 -0.871 28.049 1.00 23.97 46 ARG C N 1
ATOM 1408 C CA . ARG C 1 46 ? 69.629 0.265 27.537 1.00 20.13 46 ARG C CA 1
ATOM 1409 C C . ARG C 1 46 ? 69.324 1.548 28.295 1.00 27.85 46 ARG C C 1
ATOM 1410 O O . ARG C 1 46 ? 69.800 2.625 27.921 1.00 24.81 46 ARG C O 1
ATOM 1418 N N . GLY C 1 47 ? 68.514 1.438 29.345 1.00 17.64 47 GLY C N 1
ATOM 1419 C CA . GLY C 1 47 ? 68.144 2.594 30.138 1.00 8.69 47 GLY C CA 1
ATOM 1420 C C . GLY C 1 47 ? 67.022 3.451 29.566 1.00 16.08 47 GLY C C 1
ATOM 1421 O O . GLY C 1 47 ? 66.822 4.582 30.005 1.00 14.21 47 GLY C O 1
ATOM 1422 N N . ARG C 1 48 ? 66.270 2.931 28.600 1.00 17.35 48 ARG C N 1
ATOM 1423 C CA . ARG C 1 48 ? 65.106 3.678 28.116 1.00 19.66 48 ARG C CA 1
ATOM 1424 C C . ARG C 1 48 ? 63.926 3.559 29.086 1.00 18.15 48 ARG C C 1
ATOM 1425 O O . ARG C 1 48 ? 63.722 2.510 29.706 1.00 19.93 48 ARG C O 1
ATOM 1433 N N . GLN C 1 49 ? 63.168 4.644 29.229 1.00 13.27 49 GLN C N 1
ATOM 1434 C CA . GLN C 1 49 ? 61.975 4.650 30.072 1.00 15.27 49 GLN C CA 1
ATOM 1435 C C . GLN C 1 49 ? 60.730 4.798 29.205 1.00 20.20 49 GLN C C 1
ATOM 1436 O O . GLN C 1 49 ? 60.426 5.886 28.711 1.00 20.20 49 GLN C O 1
ATOM 1442 N N . ILE C 1 50 ? 59.995 3.705 29.044 1.00 15.41 50 ILE C N 1
ATOM 1443 C CA . ILE C 1 50 ? 58.937 3.671 28.049 1.00 15.29 50 ILE C CA 1
ATOM 1444 C C . ILE C 1 50 ? 57.543 3.513 28.659 1.00 16.66 50 ILE C C 1
ATOM 1445 O O . ILE C 1 50 ? 57.262 2.544 29.380 1.00 7.79 50 ILE C O 1
ATOM 1450 N N . CYS C 1 51 ? 56.675 4.478 28.372 1.00 11.72 51 CYS C N 1
ATOM 1451 C CA . CYS C 1 51 ? 55.274 4.407 28.776 1.00 12.63 51 CYS C CA 1
ATOM 1452 C C . CYS C 1 51 ? 54.554 3.229 28.131 1.00 5.54 51 CYS C C 1
ATOM 1453 O O . CYS C 1 51 ? 54.598 3.047 26.920 1.00 10.76 51 CYS C O 1
ATOM 1456 N N . ALA C 1 52 ? 53.867 2.453 28.964 1.00 9.56 52 ALA C N 1
ATOM 1457 C CA . ALA C 1 52 ? 53.076 1.317 28.525 1.00 8.77 52 ALA C CA 1
ATOM 1458 C C . ALA C 1 52 ? 51.713 1.355 29.227 1.00 13.43 52 ALA C C 1
ATOM 1459 O O . ALA C 1 52 ? 51.573 1.931 30.316 1.00 10.53 52 ALA C O 1
ATOM 1461 N N . ASP C 1 53 ? 50.710 0.737 28.614 1.00 14.99 53 ASP C N 1
ATOM 1462 C CA . ASP C 1 53 ? 49.353 0.737 29.170 1.00 12.26 53 ASP C CA 1
ATOM 1463 C C . ASP C 1 53 ? 49.112 -0.471 30.080 1.00 11.36 53 ASP C C 1
ATOM 1464 O O . ASP C 1 53 ? 49.112 -1.618 29.618 1.00 17.79 53 ASP C O 1
ATOM 1469 N N . PRO C 1 54 ? 48.867 -0.211 31.369 1.00 18.20 54 PRO C N 1
ATOM 1470 C CA . PRO C 1 54 ? 48.712 -1.288 32.354 1.00 15.54 54 PRO C CA 1
ATOM 1471 C C . PRO C 1 54 ? 47.480 -2.130 32.081 1.00 18.40 54 PRO C C 1
ATOM 1472 O O . PRO C 1 54 ? 47.329 -3.182 32.691 1.00 18.63 54 PRO C O 1
ATOM 1476 N N . ASN C 1 55 ? 46.599 -1.681 31.197 1.00 23.35 55 ASN C N 1
ATOM 1477 C CA . ASN C 1 55 ? 45.424 -2.489 30.876 1.00 28.76 55 ASN C CA 1
ATOM 1478 C C . ASN C 1 55 ? 45.721 -3.579 29.839 1.00 34.74 55 ASN C C 1
ATOM 1479 O O . ASN C 1 55 ? 44.998 -4.566 29.746 1.00 34.66 55 ASN C O 1
ATOM 1484 N N . LYS C 1 56 ? 46.789 -3.404 29.066 1.00 34.56 56 LYS C N 1
ATOM 1485 C CA . LYS C 1 56 ? 47.210 -4.440 28.122 1.00 29.07 56 LYS C CA 1
ATOM 1486 C C . LYS C 1 56 ? 47.722 -5.692 28.848 1.00 28.53 56 LYS C C 1
ATOM 1487 O O . LYS C 1 56 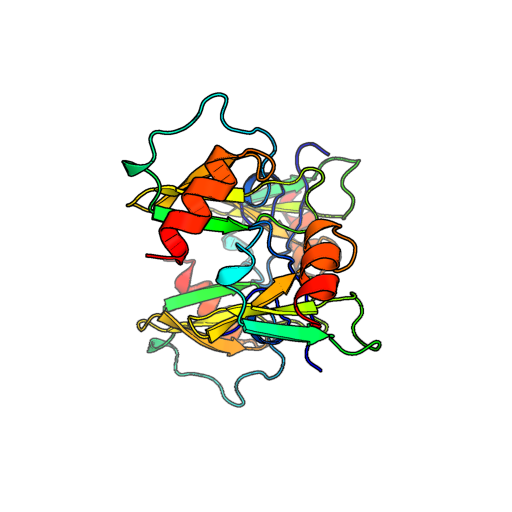? 48.499 -5.601 29.810 1.00 19.04 56 LYS C O 1
ATOM 1493 N N . LYS C 1 57 ? 47.283 -6.859 28.385 1.00 23.43 57 LYS C N 1
ATOM 1494 C CA . LYS C 1 57 ? 47.685 -8.122 29.000 1.00 28.06 57 LYS C CA 1
ATOM 1495 C C . LYS C 1 57 ? 49.1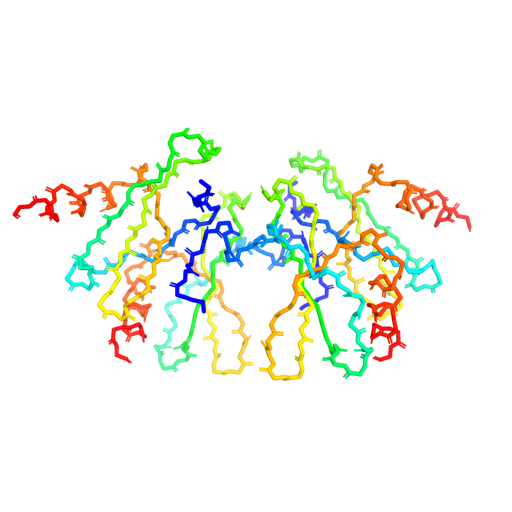89 -8.341 28.999 1.00 23.21 57 LYS C C 1
ATOM 1496 O O . LYS C 1 57 ? 49.737 -8.905 29.942 1.00 21.90 57 LYS C O 1
ATOM 1502 N N . TRP C 1 58 ? 49.869 -7.911 27.940 1.00 24.63 58 TRP C N 1
ATOM 1503 C CA . TRP C 1 58 ? 51.311 -8.132 27.899 1.00 27.65 58 TRP C CA 1
ATOM 1504 C C . TRP C 1 58 ? 51.997 -7.317 29.000 1.00 26.30 58 TRP C C 1
ATOM 1505 O O . TRP C 1 58 ? 52.968 -7.779 29.612 1.00 24.50 58 TRP C O 1
ATOM 1516 N N . VAL C 1 59 ? 51.470 -6.122 29.264 1.00 15.58 59 VAL C N 1
ATOM 1517 C CA . VAL C 1 59 ? 52.004 -5.259 30.315 1.00 10.30 59 VAL C CA 1
ATOM 1518 C C . VAL C 1 59 ? 51.728 -5.854 31.693 1.00 21.66 59 VAL C C 1
ATOM 1519 O O . VAL C 1 59 ? 52.623 -5.920 32.536 1.00 27.19 59 VAL C O 1
ATOM 1523 N N . GLN C 1 60 ? 50.496 -6.295 31.916 1.00 21.72 60 GLN C N 1
ATOM 1524 C CA . GLN C 1 60 ? 50.144 -6.953 33.172 1.00 32.69 60 GLN C CA 1
ATOM 1525 C C . GLN C 1 60 ? 51.101 -8.100 33.476 1.00 33.03 60 GLN C C 1
ATOM 1526 O O . GLN C 1 60 ? 51.456 -8.324 34.630 1.00 35.49 60 GLN C O 1
ATOM 1532 N N . LYS C 1 61 ? 51.575 -8.781 32.439 1.00 35.49 61 LYS C N 1
ATOM 1533 C CA . LYS C 1 61 ? 52.581 -9.824 32.617 1.00 39.20 61 LYS C CA 1
ATOM 1534 C C . LYS C 1 61 ? 53.833 -9.287 33.319 1.00 51.59 61 LYS C C 1
ATOM 1535 O O . LYS C 1 61 ? 54.335 -9.896 34.264 1.00 64.88 61 LYS C O 1
ATOM 1541 N N . TYR C 1 62 ? 54.330 -8.146 32.848 1.00 49.42 62 TYR C N 1
ATOM 1542 C CA . TYR C 1 62 ? 55.517 -7.522 33.397 1.00 53.57 62 TYR C CA 1
ATOM 1543 C C . TYR C 1 62 ? 55.224 -6.886 34.750 1.00 49.20 62 TYR C C 1
ATOM 1544 O O . TYR C 1 62 ? 56.013 -6.919 35.627 1.00 54.83 62 TYR C O 1
ATOM 1553 N N . ILE C 1 63 ? 54.061 -6.325 34.917 1.00 40.18 63 ILE C N 1
ATOM 1554 C CA . ILE C 1 63 ? 53.760 -5.582 36.134 1.00 38.51 63 ILE C CA 1
ATOM 1555 C C . ILE C 1 63 ? 53.765 -6.501 37.350 1.00 46.79 63 ILE C C 1
ATOM 1556 O O . ILE C 1 63 ? 53.981 -6.046 38.468 1.00 42.10 63 ILE C O 1
ATOM 1561 N N . SER C 1 64 ? 53.546 -7.795 37.120 1.00 54.45 64 SER C N 1
ATOM 1562 C CA . SER C 1 64 ? 53.536 -8.785 38.199 1.00 59.92 64 SER C CA 1
ATOM 1563 C C . SER C 1 64 ? 54.888 -9.491 38.363 1.00 53.05 64 SER C C 1
ATOM 1564 O O . SER C 1 64 ? 55.361 -9.689 39.488 1.00 44.53 64 SER C O 1
ATOM 1567 N N . ASP C 1 65 ? 55.508 -9.859 37.245 1.00 49.62 65 ASP C N 1
ATOM 1568 C CA . ASP C 1 65 ? 56.774 -10.590 37.275 1.00 47.83 65 ASP C CA 1
ATOM 1569 C C . ASP C 1 65 ? 57.951 -9.751 37.773 1.00 38.82 65 ASP C C 1
ATOM 1570 O O . ASP C 1 65 ? 58.809 -10.266 38.489 1.00 43.76 65 ASP C O 1
ATOM 1575 N N . LEU C 1 66 ? 57.989 -8.471 37.400 1.00 36.81 66 LEU C N 1
ATOM 1576 C CA . LEU C 1 66 ? 59.054 -7.559 37.857 1.00 41.96 66 LEU C CA 1
ATOM 1577 C C . LEU C 1 66 ? 59.064 -7.388 39.383 1.00 54.22 66 LEU C C 1
ATOM 1578 O O . LEU C 1 66 ? 59.986 -6.789 39.956 1.00 52.34 66 LEU C O 1
ATOM 1583 N N . LYS C 1 67 ? 58.024 -7.910 40.029 1.00 56.83 67 LYS C N 1
ATOM 1584 C CA . LYS C 1 67 ? 57.977 -7.991 41.483 1.00 65.02 67 LYS C CA 1
ATOM 1585 C C . LYS C 1 67 ? 58.364 -9.385 41.987 1.00 76.45 67 LYS C C 1
ATOM 1586 O O . LYS C 1 67 ? 57.945 -9.804 43.067 1.00 84.66 67 LYS C O 1
ATOM 1592 N N . LEU C 1 68 ? 59.163 -10.095 41.188 1.00 72.94 68 LEU C N 1
ATOM 1593 C CA . LEU C 1 68 ? 59.645 -11.434 41.534 1.00 70.84 68 LEU C CA 1
ATOM 1594 C C . LEU C 1 68 ? 61.109 -11.664 41.164 1.00 66.41 68 LEU C C 1
ATOM 1595 O O . LEU C 1 68 ? 62.018 -11.298 41.908 1.00 64.90 68 LEU C O 1
ATOM 1600 N N . GLU D 1 9 ? 35.893 11.960 6.322 1.00 51.59 9 GLU D N 1
ATOM 1601 C CA . GLU D 1 9 ? 37.071 11.204 6.729 1.00 43.84 9 GLU D CA 1
ATOM 1602 C C . GLU D 1 9 ? 38.178 12.126 7.240 1.00 31.47 9 GLU D C 1
ATOM 1603 O O . GLU D 1 9 ? 38.814 11.829 8.250 1.00 35.79 9 GLU D O 1
ATOM 1609 N N . LEU D 1 10 ? 38.399 13.244 6.551 1.00 26.99 10 LEU D N 1
ATOM 1610 C CA . LEU D 1 10 ? 39.497 14.153 6.903 1.00 25.67 10 LEU D CA 1
ATOM 1611 C C . LEU D 1 10 ? 39.229 14.959 8.190 1.00 32.43 10 LEU D C 1
ATOM 1612 O O . LEU D 1 10 ? 38.224 15.669 8.295 1.00 26.95 10 LEU D O 1
ATOM 161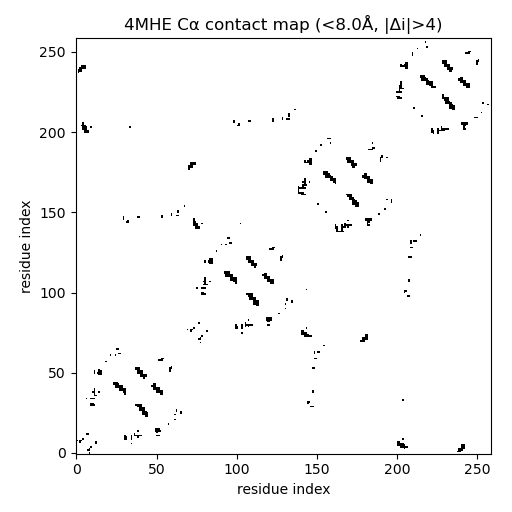7 N N . CYS D 1 11 ? 40.144 14.849 9.156 1.00 22.41 11 CYS D N 1
ATOM 1618 C CA . CYS D 1 11 ? 39.973 15.463 10.476 1.00 18.74 11 CYS D CA 1
ATOM 1619 C C . CYS D 1 11 ? 41.271 16.016 11.065 1.00 11.52 11 CYS D C 1
ATOM 1620 O O . CYS D 1 11 ? 42.365 15.559 10.724 1.00 18.71 11 CYS D O 1
ATOM 1623 N N . CYS D 1 12 ? 41.132 16.964 11.994 1.00 7.73 12 CYS D N 1
ATOM 1624 C CA . CYS D 1 12 ? 42.271 17.516 12.703 1.00 16.05 12 CYS D CA 1
ATOM 1625 C C . CYS D 1 12 ? 42.451 16.824 14.042 1.00 22.20 12 CYS D C 1
ATOM 1626 O O . CYS D 1 12 ? 41.476 16.567 14.749 1.00 22.07 12 CYS D O 1
ATOM 1629 N N . LEU D 1 13 ? 43.705 16.509 14.372 1.00 12.21 13 LEU D N 1
ATOM 1630 C CA . LEU D 1 13 ? 44.047 15.923 15.660 1.00 19.69 13 LEU D CA 1
ATOM 1631 C C . LEU D 1 13 ? 44.936 16.892 16.440 1.00 20.06 13 LEU D C 1
ATOM 1632 O O . LEU D 1 13 ? 44.763 17.070 17.646 1.00 16.03 13 LEU D O 1
ATOM 1637 N N . VAL D 1 14 ? 45.883 17.522 15.745 1.00 13.71 14 VAL D N 1
ATOM 1638 C CA . VAL D 1 14 ? 46.770 18.497 16.365 1.00 18.67 14 VAL D CA 1
ATOM 1639 C C . VAL D 1 14 ? 46.636 19.850 15.673 1.00 26.47 14 VAL D C 1
ATOM 1640 O O . VAL D 1 14 ? 46.806 19.951 14.450 1.00 26.72 14 VAL D O 1
ATOM 1644 N N . TYR D 1 15 ? 46.340 20.885 16.460 1.00 13.23 15 TYR D N 1
ATOM 1645 C CA . TYR D 1 15 ? 46.180 22.245 15.938 1.00 16.30 15 TYR D CA 1
ATOM 1646 C C . TYR D 1 15 ? 47.518 22.987 15.917 1.00 23.53 15 TYR D C 1
ATOM 1647 O O . TYR D 1 15 ? 48.362 22.770 16.781 1.00 21.71 15 TYR D O 1
ATOM 1656 N N . THR D 1 16 ? 47.711 23.882 14.950 1.00 18.43 16 THR D N 1
ATOM 1657 C CA . THR D 1 16 ? 48.971 24.620 14.874 1.00 17.91 16 THR D CA 1
ATOM 1658 C C . THR D 1 16 ? 49.064 25.722 15.939 1.00 19.09 16 THR D C 1
ATOM 1659 O O . THR D 1 16 ? 48.081 26.444 16.195 1.00 14.31 16 THR D O 1
ATOM 1663 N N . SER D 1 17 ? 50.244 25.858 16.547 1.00 14.77 17 SER D N 1
ATOM 1664 C CA . SER D 1 17 ? 50.493 26.961 17.482 1.00 22.70 17 SER D CA 1
ATOM 1665 C C . SER D 1 17 ? 51.067 28.142 16.720 1.00 17.97 17 SER D C 1
ATOM 1666 O O . SER D 1 17 ? 51.217 29.239 17.261 1.00 17.88 17 SER D O 1
ATOM 1669 N N . TRP D 1 18 ? 51.391 27.905 15.453 1.00 15.24 18 TRP D N 1
ATOM 1670 C CA . TRP D 1 18 ? 51.904 28.951 14.586 1.00 18.42 18 TRP D CA 1
ATOM 1671 C C . TRP D 1 18 ? 50.749 29.795 14.061 1.00 24.47 18 TRP D C 1
ATOM 1672 O O . TRP D 1 18 ? 49.937 29.309 13.266 1.00 22.33 18 TRP D O 1
ATOM 1683 N N . GLN D 1 19 ? 50.666 31.054 14.493 1.00 18.53 19 GLN D N 1
ATOM 1684 C CA . GLN D 1 19 ? 49.652 31.953 13.955 1.00 21.86 19 GLN D CA 1
ATOM 1685 C C . GLN D 1 19 ? 50.093 32.427 12.567 1.00 22.47 19 GLN D C 1
ATOM 1686 O O . GLN D 1 19 ? 50.712 33.480 12.406 1.00 17.53 19 GLN D O 1
ATOM 1692 N N . ILE D 1 20 ? 49.773 31.617 11.565 1.00 20.21 20 ILE D N 1
ATOM 1693 C CA . ILE D 1 20 ? 50.184 31.874 10.191 1.00 21.47 20 ILE D CA 1
ATOM 1694 C C . ILE D 1 20 ? 49.815 33.289 9.748 1.00 21.19 20 ILE D C 1
ATOM 1695 O O . ILE D 1 20 ? 48.646 33.679 9.801 1.00 24.51 20 ILE D O 1
ATOM 1700 N N . PRO D 1 21 ? 50.810 34.067 9.307 1.00 22.33 21 PRO D N 1
ATOM 1701 C CA . PRO D 1 21 ? 50.500 35.428 8.855 1.00 22.66 21 PRO D CA 1
ATOM 1702 C C . PRO D 1 21 ? 49.406 35.394 7.790 1.00 23.49 21 PRO D C 1
ATOM 1703 O O . PRO D 1 21 ? 49.517 34.626 6.827 1.00 22.77 21 PRO D O 1
ATOM 1707 N N . GLN D 1 22 ? 48.380 36.221 7.955 1.00 14.97 22 GLN D N 1
ATOM 1708 C CA . GLN D 1 22 ? 47.190 36.157 7.109 1.00 20.81 22 GLN D CA 1
ATOM 1709 C C . GLN D 1 22 ? 47.519 36.132 5.612 1.00 24.37 22 GLN D C 1
ATOM 1710 O O . GLN D 1 22 ? 46.882 35.412 4.844 1.00 24.05 22 GLN D O 1
ATOM 1716 N N . LYS D 1 23 ? 48.525 36.891 5.189 1.00 22.69 23 LYS D N 1
ATOM 1717 C CA . LYS D 1 23 ? 48.819 36.962 3.755 1.00 29.14 23 LYS D CA 1
ATOM 1718 C C . LYS D 1 23 ? 49.597 35.765 3.218 1.00 30.09 23 LYS D C 1
ATOM 1719 O O . LYS D 1 23 ? 49.871 35.681 2.021 1.00 26.24 23 LYS D O 1
ATOM 1725 N N . PHE D 1 24 ? 49.945 34.838 4.103 1.00 20.18 24 PHE D N 1
ATOM 1726 C CA . PHE D 1 24 ? 50.546 33.579 3.682 1.00 19.65 24 PHE D CA 1
ATOM 1727 C C . PHE D 1 24 ? 49.459 32.494 3.538 1.00 21.76 24 PHE D C 1
ATOM 1728 O O . PHE D 1 24 ? 49.738 31.353 3.147 1.00 25.36 24 PHE D O 1
ATOM 1736 N N . ILE D 1 25 ? 48.215 32.862 3.839 1.00 17.20 25 ILE D N 1
ATOM 1737 C CA . ILE D 1 25 ? 47.093 31.925 3.725 1.00 19.20 25 ILE D CA 1
ATOM 1738 C C . ILE D 1 25 ? 46.262 32.179 2.463 1.00 14.29 25 ILE D C 1
ATOM 1739 O O . ILE D 1 25 ? 45.718 33.276 2.283 1.00 18.60 25 ILE D O 1
ATOM 1744 N N . VAL D 1 26 ? 46.139 31.179 1.592 1.00 12.02 26 VAL D N 1
ATOM 1745 C CA . VAL D 1 26 ? 45.438 31.416 0.328 1.00 13.73 26 VAL D CA 1
ATOM 1746 C C . VAL D 1 26 ? 43.975 30.973 0.374 1.00 18.75 26 VAL D C 1
ATOM 1747 O O . VAL D 1 26 ? 43.148 31.434 -0.418 1.00 24.43 26 VAL D O 1
ATOM 1751 N N . ASP D 1 27 ? 43.662 30.083 1.309 1.00 19.41 27 ASP D N 1
ATOM 1752 C CA . ASP D 1 27 ? 42.293 29.601 1.478 1.00 22.43 27 ASP D CA 1
ATOM 1753 C C . ASP D 1 27 ? 42.179 28.695 2.704 1.00 17.74 27 ASP D C 1
ATOM 1754 O O . ASP D 1 27 ? 43.178 28.412 3.391 1.00 14.81 27 ASP D O 1
ATOM 1759 N N . TYR D 1 28 ? 40.959 28.254 2.990 1.00 10.51 28 TYR D N 1
ATOM 1760 C CA . TYR D 1 28 ? 40.738 27.379 4.134 1.00 18.37 28 TYR D CA 1
ATOM 1761 C C . TYR D 1 28 ? 39.564 26.471 3.845 1.00 23.13 28 TYR D C 1
ATOM 1762 O O . TYR D 1 28 ? 38.739 26.758 2.985 1.00 20.12 28 TYR D O 1
ATOM 1771 N N . SER D 1 29 ? 39.500 25.377 4.587 1.00 14.00 29 SER D N 1
ATOM 1772 C CA . SER D 1 29 ? 38.457 24.397 4.443 1.00 12.72 29 SER D CA 1
ATOM 1773 C C . SER D 1 29 ? 38.020 24.034 5.845 1.00 19.14 29 SER D C 1
ATOM 1774 O O . SER D 1 29 ? 38.832 24.018 6.775 1.00 23.27 29 SER D O 1
ATOM 1777 N N . GLU D 1 30 ? 36.738 23.741 6.002 1.00 16.57 30 GLU D N 1
ATOM 1778 C CA . GLU D 1 30 ? 36.227 23.285 7.284 1.00 30.06 30 GLU D CA 1
ATOM 1779 C C . GLU D 1 30 ? 36.149 21.768 7.201 1.00 30.22 30 GLU D C 1
ATOM 1780 O O . GLU D 1 30 ? 36.035 21.217 6.109 1.00 38.14 30 GLU D O 1
ATOM 1786 N N . THR D 1 31 ? 36.252 21.089 8.340 1.00 21.06 31 THR D N 1
ATOM 1787 C CA . THR D 1 31 ? 36.238 19.631 8.336 1.00 19.35 31 THR D CA 1
ATOM 1788 C C . THR D 1 31 ? 34.848 19.119 8.680 1.00 21.15 31 THR D C 1
ATOM 1789 O O . THR D 1 31 ? 34.014 19.864 9.193 1.00 22.88 31 THR D O 1
ATOM 1793 N N . SER D 1 32 ? 34.608 17.840 8.429 1.00 27.69 32 SER D N 1
ATOM 1794 C CA . SER D 1 32 ? 33.285 17.269 8.659 1.00 30.14 32 SER D CA 1
ATOM 1795 C C . SER D 1 32 ? 32.845 17.345 10.111 1.00 24.79 32 SER D C 1
ATOM 1796 O O . SER D 1 32 ? 33.647 17.138 11.024 1.00 23.16 32 SER D O 1
ATOM 1799 N N . PRO D 1 33 ? 31.553 17.637 10.328 1.00 35.51 33 PRO D N 1
ATOM 1800 C CA . PRO D 1 33 ? 30.956 17.620 11.671 1.00 35.07 33 PRO D CA 1
ATOM 1801 C C . PRO D 1 33 ? 31.005 16.224 12.297 1.00 30.82 33 PRO D C 1
ATOM 1802 O O . PRO D 1 33 ? 30.759 16.098 13.496 1.00 30.82 33 PRO D O 1
ATOM 1806 N N . GLN D 1 34 ? 31.314 15.196 11.506 1.00 23.63 34 GLN D N 1
ATOM 1807 C CA . GLN D 1 34 ? 31.450 13.840 12.052 1.00 33.73 34 GLN D CA 1
ATOM 1808 C C . GLN D 1 34 ? 32.816 13.613 12.717 1.00 36.11 34 GLN D C 1
ATOM 1809 O O . GLN D 1 34 ? 32.989 12.670 13.500 1.00 36.64 34 GLN D O 1
ATOM 1815 N N . CYS D 1 35 ? 33.788 14.470 12.402 1.00 28.89 35 CYS D N 1
ATOM 1816 C CA . CYS D 1 35 ? 35.073 14.439 13.097 1.00 22.58 35 CYS D CA 1
ATOM 1817 C C . CYS D 1 35 ? 34.832 14.570 14.600 1.00 21.72 35 CYS D C 1
ATOM 1818 O O . CYS D 1 35 ? 33.907 15.261 15.026 1.00 34.33 35 CYS D O 1
ATOM 1821 N N . PRO D 1 36 ? 35.639 13.874 15.411 1.00 24.57 36 PRO D N 1
ATOM 1822 C CA . PRO D 1 36 ? 35.456 13.951 16.865 1.00 23.16 36 PRO D CA 1
ATOM 1823 C C . PRO D 1 36 ? 35.824 15.341 17.346 1.00 32.20 36 PRO D C 1
ATOM 1824 O O . PRO D 1 36 ? 35.224 15.853 18.298 1.00 32.94 36 PRO D O 1
ATOM 1828 N N . LYS D 1 37 ? 36.814 15.940 16.686 1.00 24.89 37 LYS D N 1
ATOM 1829 C CA . LYS D 1 37 ? 37.232 17.306 16.986 1.00 28.19 37 LYS D CA 1
ATOM 1830 C C . LYS D 1 37 ? 36.798 18.232 15.850 1.00 30.01 37 LYS D C 1
ATOM 1831 O O . LYS D 1 37 ? 36.679 17.811 14.696 1.00 25.57 37 LYS D O 1
ATOM 1837 N N . PRO D 1 38 ? 36.520 19.493 16.183 1.00 17.95 38 PRO D N 1
ATOM 1838 C CA . PRO D 1 38 ? 36.248 20.484 15.145 1.00 25.46 38 PRO D CA 1
ATOM 1839 C C . PRO D 1 38 ? 37.585 20.938 14.572 1.00 25.93 38 PRO D C 1
ATOM 1840 O O . PRO D 1 38 ? 38.592 20.896 15.283 1.00 27.29 38 PRO D O 1
ATOM 1844 N N . GLY D 1 39 ? 37.608 21.355 13.312 1.00 18.10 39 GLY D N 1
ATOM 1845 C CA . GLY D 1 39 ? 38.845 21.826 12.729 1.00 17.31 39 GLY D CA 1
ATOM 1846 C C . GLY D 1 39 ? 38.627 22.653 11.483 1.00 17.76 39 GLY D C 1
ATOM 1847 O O . GLY D 1 39 ? 37.642 22.483 10.762 1.00 16.32 39 GLY D O 1
ATOM 1848 N N . VAL D 1 40 ? 39.546 23.567 11.226 1.00 19.42 40 VAL D N 1
ATOM 1849 C CA . VAL D 1 40 ? 39.598 24.202 9.920 1.00 20.69 40 VAL D CA 1
ATOM 1850 C C . VAL D 1 40 ? 40.972 23.881 9.389 1.00 18.08 40 VAL D C 1
ATOM 1851 O O . VAL D 1 40 ? 41.919 23.721 10.169 1.00 14.12 40 VAL D O 1
ATOM 1855 N N . ILE D 1 41 ? 41.075 23.756 8.071 1.00 19.73 41 ILE D N 1
ATOM 1856 C CA . ILE D 1 41 ? 42.355 23.514 7.424 1.00 10.69 41 ILE D CA 1
ATOM 1857 C C . ILE D 1 41 ? 42.729 24.778 6.652 1.00 19.98 41 ILE D C 1
ATOM 1858 O O . ILE D 1 41 ? 41.949 25.265 5.835 1.00 17.99 41 ILE D O 1
ATOM 1863 N N . LEU D 1 42 ? 43.900 25.334 6.967 1.00 8.98 42 LEU D N 1
ATOM 1864 C CA . LEU D 1 42 ? 44.403 26.531 6.300 1.00 12.55 42 LEU D CA 1
ATOM 1865 C C . LEU D 1 42 ? 45.350 26.080 5.206 1.00 12.33 42 LEU D C 1
ATOM 1866 O O . LEU D 1 42 ? 46.207 25.222 5.435 1.00 14.60 42 LEU D O 1
ATOM 1871 N N . LEU D 1 43 ? 45.194 26.634 4.009 1.00 12.64 43 LEU D N 1
ATOM 1872 C CA . LEU D 1 43 ? 46.090 26.296 2.902 1.00 16.25 43 LEU D CA 1
ATOM 1873 C C . LEU D 1 43 ? 47.092 27.430 2.713 1.00 11.25 43 LEU D C 1
ATOM 1874 O O . LEU D 1 43 ? 46.706 28.585 2.488 1.00 12.09 43 LEU D O 1
ATOM 1879 N N . THR D 1 44 ? 48.380 27.115 2.794 1.00 11.11 44 THR D N 1
ATOM 1880 C CA . THR D 1 44 ? 49.394 28.161 2.658 1.00 10.34 44 THR D CA 1
ATOM 1881 C C . THR D 1 44 ? 49.867 28.318 1.210 1.00 17.86 44 THR D C 1
ATOM 1882 O O . THR D 1 44 ? 49.600 27.450 0.354 1.00 9.12 44 THR D O 1
ATOM 1886 N N . LYS D 1 45 ? 50.563 29.427 0.945 1.00 24.03 45 LYS D N 1
ATOM 1887 C CA . LYS D 1 45 ? 51.130 29.690 -0.380 1.00 20.55 45 LYS D CA 1
ATOM 1888 C C . LYS D 1 45 ? 52.061 28.575 -0.832 1.00 21.76 45 LYS D C 1
ATOM 1889 O O . LYS D 1 45 ? 52.262 28.381 -2.030 1.00 23.84 45 LYS D O 1
ATOM 1895 N N . ARG D 1 46 ? 52.634 27.842 0.118 1.00 16.71 46 ARG D N 1
ATOM 1896 C CA . ARG D 1 46 ? 53.556 26.758 -0.248 1.00 19.68 46 ARG D CA 1
ATOM 1897 C C . ARG D 1 46 ? 52.795 25.451 -0.388 1.00 16.55 46 ARG D C 1
ATOM 1898 O O . ARG D 1 46 ? 53.383 24.387 -0.615 1.00 15.27 46 ARG D O 1
ATOM 1906 N N . GLY D 1 47 ? 51.475 25.540 -0.257 1.00 11.73 47 GLY D N 1
ATOM 1907 C CA . GLY D 1 47 ? 50.609 24.404 -0.534 1.00 17.24 47 GLY D CA 1
ATOM 1908 C C . GLY D 1 47 ? 50.433 23.443 0.627 1.00 16.01 47 GLY D C 1
ATOM 1909 O O . GLY D 1 47 ? 49.905 22.335 0.473 1.00 16.87 47 GLY D O 1
ATOM 1910 N N . ARG D 1 48 ? 50.863 23.863 1.805 1.00 10.53 48 ARG D N 1
ATOM 1911 C CA . ARG D 1 48 ? 50.615 23.058 2.992 1.00 15.20 48 ARG D CA 1
ATOM 1912 C C . ARG D 1 48 ? 49.167 23.176 3.457 1.00 13.48 48 ARG D C 1
ATOM 1913 O O . ARG D 1 48 ? 48.543 24.237 3.335 1.00 22.18 48 ARG D O 1
ATOM 1921 N N . GLN D 1 49 ? 48.635 22.072 3.977 1.00 10.35 49 GLN D N 1
ATOM 1922 C CA . GLN D 1 49 ? 47.312 22.071 4.584 1.00 9.77 49 GLN D CA 1
ATOM 1923 C C . GLN D 1 49 ? 47.485 21.898 6.088 1.00 20.85 49 GLN D C 1
ATOM 1924 O O . GLN D 1 49 ? 47.859 20.813 6.559 1.00 18.68 49 GLN D O 1
ATOM 1930 N N . ILE D 1 50 ? 47.240 22.974 6.834 1.00 12.58 50 ILE D N 1
ATOM 1931 C CA . ILE D 1 50 ? 47.580 23.021 8.253 1.00 7.33 50 ILE D CA 1
ATOM 1932 C C . ILE D 1 50 ? 46.312 23.136 9.099 1.00 15.02 50 ILE D C 1
ATOM 1933 O O . ILE D 1 50 ? 45.524 24.073 8.932 1.00 11.55 50 ILE D O 1
ATOM 1938 N N . CYS D 1 51 ? 46.101 22.165 9.984 1.00 12.37 51 CYS D N 1
ATOM 1939 C CA . CYS D 1 51 ? 44.946 22.184 10.881 1.00 14.05 51 CYS D CA 1
ATOM 1940 C C . CYS D 1 51 ? 45.118 23.292 11.900 1.00 10.04 51 CYS D C 1
ATOM 1941 O O . CYS D 1 51 ? 46.222 23.536 12.388 1.00 9.30 51 CYS D O 1
ATOM 1944 N N . ALA D 1 52 ? 44.014 23.960 12.220 1.00 4.99 52 ALA D N 1
ATOM 1945 C CA . ALA D 1 52 ? 44.012 25.045 13.180 1.00 4.78 52 ALA D CA 1
ATOM 1946 C C . ALA D 1 52 ? 42.713 24.983 13.958 1.00 11.75 52 ALA D C 1
ATOM 1947 O O . ALA D 1 52 ? 41.714 24.439 13.468 1.00 8.91 52 ALA D O 1
ATOM 1949 N N . ASP D 1 53 ? 42.738 25.551 15.160 1.00 14.79 53 ASP D N 1
ATOM 1950 C CA . ASP D 1 53 ? 41.625 25.492 16.100 1.00 18.05 53 ASP D CA 1
ATOM 1951 C C . ASP D 1 53 ? 40.605 26.589 15.809 1.00 12.38 53 ASP D C 1
ATOM 1952 O O . ASP D 1 53 ? 40.895 27.779 15.986 1.00 12.58 53 ASP D O 1
ATOM 1957 N N . PRO D 1 54 ? 39.398 26.203 15.373 1.00 12.23 54 PRO D N 1
ATOM 1958 C CA . PRO D 1 54 ? 38.365 27.214 15.125 1.00 15.50 54 PRO D CA 1
ATOM 1959 C C . PRO D 1 54 ? 37.881 27.897 16.402 1.00 19.82 54 PRO D C 1
ATOM 1960 O O . PRO D 1 54 ? 37.184 28.916 16.306 1.00 20.29 54 PRO D O 1
ATOM 1964 N N . ASN D 1 55 ? 38.224 27.362 17.573 1.00 12.74 55 ASN D N 1
ATOM 1965 C CA . ASN D 1 55 ? 37.887 28.060 18.820 1.00 15.83 55 ASN D CA 1
ATOM 1966 C C . ASN D 1 55 ? 38.865 29.178 19.127 1.00 24.40 55 ASN D C 1
ATOM 1967 O O . ASN D 1 55 ? 38.659 29.940 20.069 1.00 25.94 55 ASN D O 1
ATOM 1972 N N . LYS D 1 56 ? 39.940 29.264 18.344 1.00 21.81 56 LYS D N 1
ATOM 1973 C CA . LYS D 1 56 ? 40.924 30.331 18.530 1.00 18.08 56 LYS D CA 1
ATOM 1974 C C . LYS D 1 56 ? 40.475 31.596 17.807 1.00 17.27 56 LYS D C 1
ATOM 1975 O O . LYS D 1 56 ? 40.115 31.561 16.625 1.00 17.62 56 LYS D O 1
ATOM 1981 N N . LYS D 1 57 ? 40.524 32.721 18.511 1.00 17.82 57 LYS D N 1
ATOM 1982 C CA . LYS D 1 57 ? 40.108 33.981 17.937 1.00 16.59 57 LYS D CA 1
ATOM 1983 C C . LYS D 1 57 ? 40.905 34.370 16.687 1.00 16.62 57 LYS D C 1
ATOM 1984 O O . LYS D 1 57 ? 40.327 34.877 15.728 1.00 14.31 57 LYS D O 1
ATOM 1990 N N . TRP D 1 58 ? 42.215 34.119 16.676 1.00 9.79 58 TRP D N 1
ATOM 1991 C CA . TRP D 1 58 ? 43.013 34.474 15.501 1.00 14.34 58 TRP D CA 1
ATOM 1992 C C . TRP D 1 58 ? 42.565 33.693 14.266 1.00 18.97 58 TRP D C 1
ATOM 1993 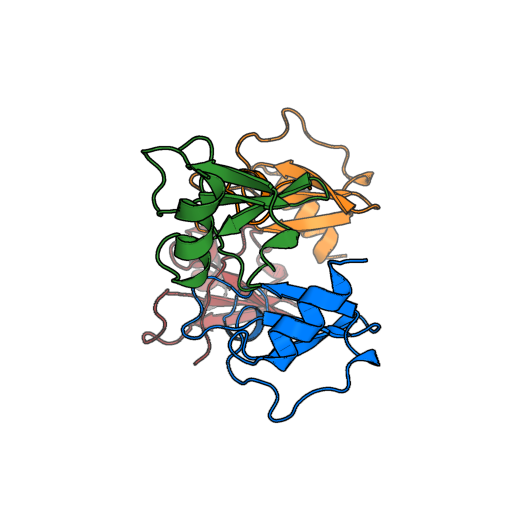O O . TRP D 1 58 ? 42.499 34.245 13.153 1.00 17.04 58 TRP D O 1
ATOM 2004 N N . VAL D 1 59 ? 42.239 32.417 14.453 1.00 18.49 59 VAL D N 1
ATOM 2005 C CA . VAL D 1 59 ? 41.709 31.619 13.349 1.00 14.92 59 VAL D CA 1
ATOM 2006 C C . VAL D 1 59 ? 40.363 32.180 12.888 1.00 21.55 59 VAL D C 1
ATOM 2007 O O . VAL D 1 59 ? 40.103 32.305 11.681 1.00 18.71 59 VAL D O 1
ATOM 2011 N N . GLN D 1 60 ? 39.509 32.534 13.845 1.00 14.46 60 GLN D N 1
ATOM 2012 C CA . GLN D 1 60 ? 38.206 33.112 13.508 1.00 22.27 60 GLN D CA 1
ATOM 2013 C C . GLN D 1 60 ? 38.374 34.435 12.782 1.00 21.04 60 GLN D C 1
ATOM 2014 O O . GLN D 1 60 ? 37.646 34.725 11.832 1.00 19.99 60 GLN D O 1
ATOM 2020 N N . LYS D 1 61 ? 39.339 35.239 13.220 1.00 21.01 61 LYS D N 1
ATOM 2021 C CA . LYS D 1 61 ? 39.557 36.530 12.576 1.00 19.09 61 LYS D CA 1
ATOM 2022 C C . LYS D 1 61 ? 40.040 36.365 11.137 1.00 20.08 61 LYS D C 1
ATOM 2023 O O . LYS D 1 61 ? 39.656 37.133 10.264 1.00 20.32 61 LYS D O 1
ATOM 2029 N N . TYR D 1 62 ? 40.884 35.371 10.880 1.00 22.08 62 TYR D N 1
ATOM 2030 C CA . TYR D 1 62 ? 41.363 35.163 9.512 1.00 31.28 62 TYR D CA 1
ATOM 2031 C C . TYR D 1 62 ? 40.222 34.730 8.594 1.00 37.69 62 TYR D C 1
ATOM 2032 O O . TYR D 1 62 ? 40.023 35.309 7.527 1.00 36.79 62 TYR D O 1
ATOM 2041 N N . ILE D 1 63 ? 39.470 33.721 9.019 1.00 35.89 63 ILE D N 1
ATOM 2042 C CA . ILE D 1 63 ? 38.296 33.263 8.279 1.00 32.11 63 ILE D CA 1
ATOM 2043 C C . ILE D 1 63 ? 37.321 34.397 7.963 1.00 38.45 63 ILE D C 1
ATOM 2044 O O . ILE D 1 63 ? 36.788 34.475 6.858 1.00 48.67 63 ILE D O 1
ATOM 2049 N N . SER D 1 64 ? 37.092 35.284 8.924 1.00 39.03 64 SER D N 1
ATOM 2050 C CA . SER D 1 64 ? 36.135 36.374 8.725 1.00 45.41 64 SER D CA 1
ATOM 2051 C C . SER D 1 64 ? 36.545 37.319 7.602 1.00 55.27 64 SER D C 1
ATOM 2052 O O . SER D 1 64 ? 35.689 37.891 6.925 1.00 62.80 64 SER D O 1
ATOM 2055 N N . ASP D 1 65 ? 37.854 37.491 7.424 1.00 56.33 65 ASP D N 1
ATOM 2056 C CA . ASP D 1 65 ? 38.395 38.370 6.394 1.00 61.04 65 ASP D CA 1
ATOM 2057 C C . ASP D 1 65 ? 38.740 37.654 5.075 1.00 59.98 65 ASP D C 1
ATOM 2058 O O . ASP D 1 65 ? 38.574 38.210 3.990 1.00 66.28 65 ASP D O 1
ATOM 2063 N N . LEU D 1 66 ? 39.224 36.421 5.198 1.00 54.10 66 LEU D N 1
ATOM 2064 C CA . LEU D 1 66 ? 39.537 35.582 4.069 1.00 55.37 66 LEU D CA 1
ATOM 2065 C C . LEU D 1 66 ? 38.273 35.453 3.212 1.00 66.37 66 LEU D C 1
ATOM 2066 O O . LEU D 1 66 ? 38.337 35.163 2.019 1.00 75.47 66 LEU D O 1
ATOM 2071 N N . LYS D 1 67 ? 37.123 35.683 3.838 1.00 70.48 67 LYS D N 1
ATOM 2072 C CA . LYS D 1 67 ? 35.860 35.735 3.114 1.00 71.26 67 LYS D CA 1
ATOM 2073 C C . LYS D 1 67 ? 35.790 37.246 2.907 1.00 77.27 67 LYS D C 1
ATOM 2074 O O . LYS D 1 67 ? 35.512 37.997 3.844 1.00 79.54 67 LYS D O 1
ATOM 2080 N N . LEU D 1 68 ? 36.065 37.680 1.678 1.00 77.94 68 LEU D N 1
ATOM 2081 C CA . LEU D 1 68 ? 35.913 39.082 1.291 1.00 76.18 68 LEU D CA 1
ATOM 2082 C C . LEU D 1 68 ? 36.367 39.172 -0.167 1.00 71.64 68 LEU D C 1
ATOM 2083 O O . LEU D 1 68 ? 36.552 38.156 -0.842 1.00 65.25 68 LEU D O 1
#

InterPro domains:
  IPR000827 CC chemokine, conserved site [PS00472] (30-71)
  IPR001811 Chemokine interleukin-8-like domain [PF00048] (30-85)
  IPR001811 Chemokine interleukin-8-like domain [SM00199] (27-85)
  IPR036048 Chemokine interleukin-8-like superfamily [SSF54117] (26-86)
  IPR039809 Chemokine beta/gamma/delta [PTHR12015] (5-85)

Organism: Homo sapiens (NCBI:txid9606)